Protein AF-A0A5B7C8X7-F1 (afdb_monomer_lite)

Organism: Davidia involucrata (NCBI:txid16924)

Radius of gyration: 29.31 Å; chains: 1; bounding box: 58×64×90 Å

Secondary structure (DSSP, 8-state):
-------------------PPPP---------------------------HHHHHHHHHHHHHHHHHHHTT-HHHHHHHHHH-GGGGG-B-STT--BHHHHHHHTT-HHHHHHHGGG--HHHHH---TTS--HHHHHHHHT-HHHHHHHHHH-GGGGG---TTS--HHHHHHHTT-HHHHHHHHT-

Foldseek 3Di:
DDDDDDDDDDDDDDDDDDDDDDDDDDDDDDDDDDDDDDDDDPCPPPPPPPPVVVVVVVVLLVVLLVCLVVVVLVVNLVSCVVPVVQQQDQNDPQRDGSVLSNLLSVVLVSCVSCLVSDDPVQQCDATNQRDGSLLSNLLVLPLSSNCSSCVVPVVQQCGAGPVRAHSLNSNVVNVSVNSNVSSVVD

Sequence (186 aa):
ILIHPTLNELPSKTMGEEKSPMEVEKEVSQTESITVHSALPSEAMNNEIPIDEEKSRTEIKKEVYKSITAGKSKTVVDTCREHKWVLGEMITASGDTVLHKIVSEGQEDIVEELRNFITLEQLEEANIRGNNLLHMAASVGSVKMCQSFTTIYPQLINSRNKDGETPLFLSVLYGRKNAFLFLHDL

pLDDT: mean 80.85, std 25.47, range [31.31, 98.75]

Structure (mmCIF, N/CA/C/O backbone):
data_AF-A0A5B7C8X7-F1
#
_entry.id   AF-A0A5B7C8X7-F1
#
loop_
_atom_site.group_PDB
_atom_site.id
_atom_site.type_symbol
_atom_site.label_atom_id
_atom_site.label_alt_id
_atom_site.label_comp_id
_atom_site.label_asym_id
_atom_site.label_entity_id
_atom_site.label_seq_id
_atom_site.pdbx_PDB_ins_code
_atom_site.Cartn_x
_atom_site.Cartn_y
_atom_site.Cartn_z
_atom_site.occupancy
_atom_site.B_iso_or_equiv
_atom_site.auth_seq_id
_atom_site.auth_comp_id
_atom_site.auth_asym_id
_atom_site.auth_atom_id
_atom_site.pdbx_PDB_model_num
ATOM 1 N N . ILE A 1 1 ? 34.084 0.725 -59.532 1.00 40.22 1 ILE A N 1
ATOM 2 C CA . ILE A 1 1 ? 34.342 1.609 -60.696 1.00 40.22 1 ILE A CA 1
ATOM 3 C C . ILE A 1 1 ? 33.151 2.566 -60.724 1.00 40.22 1 ILE A C 1
ATOM 5 O O . ILE A 1 1 ? 32.070 2.079 -60.998 1.00 40.22 1 ILE A O 1
ATOM 9 N N . LEU A 1 2 ? 33.166 3.820 -60.259 1.00 38.94 2 LEU A N 1
ATOM 10 C CA . LEU A 1 2 ? 34.153 4.914 -60.130 1.00 38.94 2 LEU A CA 1
ATOM 11 C C . LEU A 1 2 ? 33.882 5.606 -58.757 1.00 38.94 2 LEU A C 1
ATOM 13 O O . LEU A 1 2 ? 32.716 5.776 -58.429 1.00 38.94 2 LEU A O 1
ATOM 17 N N . ILE A 1 3 ? 34.795 5.776 -57.789 1.00 38.09 3 ILE A N 1
ATOM 18 C CA . ILE A 1 3 ? 35.999 6.636 -57.663 1.00 38.09 3 ILE A CA 1
ATOM 19 C C . ILE A 1 3 ? 35.696 8.160 -57.582 1.00 38.09 3 ILE A C 1
ATOM 21 O O . ILE A 1 3 ? 35.698 8.817 -58.612 1.00 38.09 3 ILE A O 1
ATOM 25 N N . HIS A 1 4 ? 35.528 8.657 -56.332 1.00 40.59 4 HIS A N 1
ATOM 26 C CA . HIS A 1 4 ? 36.208 9.810 -55.662 1.00 40.59 4 HIS A CA 1
ATOM 27 C C . HIS A 1 4 ? 36.087 11.266 -56.245 1.00 40.59 4 HIS A C 1
ATOM 29 O O . HIS A 1 4 ? 35.516 11.445 -57.310 1.00 40.59 4 HIS A O 1
ATOM 35 N N . PRO A 1 5 ? 36.624 12.335 -55.591 1.00 56.19 5 PRO A N 1
ATOM 36 C CA . PRO A 1 5 ? 36.138 13.015 -54.365 1.00 56.19 5 PRO A CA 1
ATOM 37 C C . PRO A 1 5 ? 36.328 14.570 -54.403 1.00 56.19 5 PRO A C 1
ATOM 39 O O . PRO A 1 5 ? 36.909 15.099 -55.336 1.00 56.19 5 PRO A O 1
ATOM 42 N N . THR A 1 6 ? 35.966 15.300 -53.341 1.00 39.94 6 THR A N 1
ATOM 43 C CA . THR A 1 6 ? 36.562 16.613 -52.939 1.00 39.94 6 THR A CA 1
ATOM 44 C C . THR A 1 6 ? 36.171 16.823 -51.464 1.00 39.94 6 THR A C 1
ATOM 46 O O . THR A 1 6 ? 34.975 16.830 -51.195 1.00 39.94 6 THR A O 1
ATOM 49 N N . LEU A 1 7 ? 37.006 16.794 -50.410 1.00 40.72 7 LEU A N 1
ATOM 50 C CA . LEU A 1 7 ? 38.291 17.444 -50.070 1.00 40.72 7 LEU A CA 1
ATOM 51 C C . LEU A 1 7 ? 38.249 18.984 -50.083 1.00 40.72 7 LEU A C 1
ATOM 53 O O . LEU A 1 7 ? 38.354 19.587 -51.144 1.00 40.72 7 LEU A O 1
ATOM 57 N N . ASN A 1 8 ? 38.089 19.576 -48.890 1.00 36.78 8 ASN A N 1
ATOM 58 C CA . ASN A 1 8 ? 38.866 20.713 -48.353 1.00 36.78 8 ASN A CA 1
ATOM 59 C C . ASN A 1 8 ? 38.417 20.968 -46.895 1.00 36.78 8 ASN A C 1
ATOM 61 O O . ASN A 1 8 ? 37.254 21.269 -46.653 1.00 36.78 8 ASN A O 1
ATOM 65 N N . GLU A 1 9 ? 39.179 20.525 -45.894 1.00 37.59 9 GLU A N 1
ATOM 66 C CA . GLU A 1 9 ? 40.276 21.238 -45.201 1.00 37.59 9 GLU A CA 1
ATOM 67 C C . GLU A 1 9 ? 39.808 22.212 -44.095 1.00 37.59 9 GLU A C 1
ATOM 69 O O . GLU A 1 9 ? 39.215 23.258 -44.341 1.00 37.59 9 GLU A O 1
ATOM 74 N N . LEU A 1 10 ? 40.121 21.823 -42.851 1.00 40.12 10 LEU A N 1
ATOM 75 C CA . LEU A 1 10 ? 40.187 22.657 -41.643 1.00 40.12 10 LEU A CA 1
ATOM 76 C C . LEU A 1 10 ? 41.426 23.568 -41.686 1.00 40.12 10 LEU A C 1
ATOM 78 O O . LEU A 1 10 ? 42.447 23.168 -42.247 1.00 40.12 10 LEU A O 1
ATOM 82 N N . PRO A 1 11 ? 41.416 24.682 -40.927 1.00 43.31 11 PRO A N 1
ATOM 83 C CA . PRO A 1 11 ? 42.496 24.847 -39.947 1.00 43.31 11 PRO A CA 1
ATOM 84 C C . PRO A 1 11 ? 42.070 25.425 -38.574 1.00 43.31 11 PRO A C 1
ATOM 86 O O . PRO A 1 11 ? 41.497 26.501 -38.468 1.00 43.31 11 PRO A O 1
ATOM 89 N N . SER A 1 12 ? 42.425 24.664 -37.530 1.00 33.28 12 SER A N 1
ATOM 90 C CA . SER A 1 12 ? 43.176 24.997 -36.293 1.00 33.28 12 SER A CA 1
ATOM 91 C C . SER A 1 12 ? 42.968 26.267 -35.428 1.00 33.28 12 SER A C 1
ATOM 93 O O . SER A 1 12 ? 43.182 27.380 -35.892 1.00 33.28 12 SER A O 1
ATOM 95 N N . LYS A 1 13 ? 42.922 25.978 -34.101 1.00 39.91 13 LYS A N 1
ATOM 96 C CA . LYS A 1 13 ? 43.376 26.725 -32.886 1.00 39.91 13 LYS A 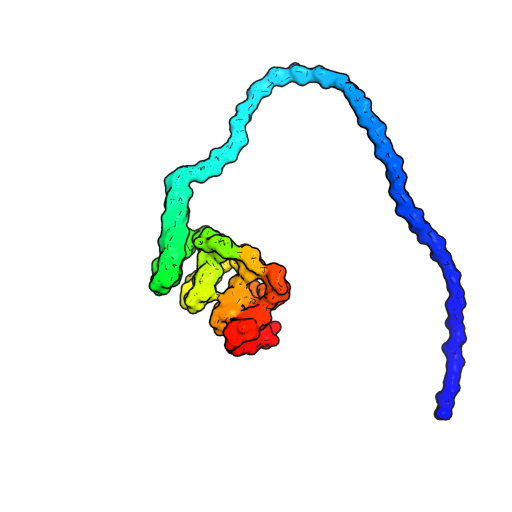CA 1
ATOM 97 C C . LYS A 1 13 ? 42.531 27.945 -32.466 1.00 39.91 13 LYS A C 1
ATOM 99 O O . LYS A 1 13 ? 42.135 28.731 -33.302 1.00 39.91 13 LYS A O 1
ATOM 104 N N . THR A 1 14 ? 42.206 28.141 -31.182 1.00 35.59 14 THR A N 1
ATOM 105 C CA . THR A 1 14 ? 43.146 28.390 -30.064 1.00 35.59 14 THR A CA 1
ATOM 106 C C . THR A 1 14 ? 42.629 27.991 -28.669 1.00 35.59 14 THR A C 1
ATOM 108 O O . THR A 1 14 ? 41.431 27.970 -28.412 1.00 35.59 14 THR A O 1
ATOM 111 N N . MET A 1 15 ? 43.592 27.719 -27.776 1.00 37.03 15 MET A N 1
ATOM 112 C CA . MET A 1 15 ? 43.478 27.543 -26.320 1.00 37.03 15 MET A CA 1
ATOM 113 C C . MET A 1 15 ? 43.147 28.856 -25.586 1.00 37.03 15 MET A C 1
ATOM 115 O O . MET A 1 15 ? 43.498 29.929 -26.072 1.00 37.03 15 MET A O 1
ATOM 119 N N . GLY A 1 16 ? 42.594 28.725 -24.378 1.00 33.91 16 GLY A N 1
ATOM 120 C CA . GLY A 1 16 ? 42.482 29.749 -23.329 1.00 33.91 16 GLY A CA 1
ATOM 121 C C . GLY A 1 16 ? 41.223 29.486 -22.488 1.00 33.91 16 GLY A C 1
ATOM 122 O O . GLY A 1 16 ? 40.174 29.232 -23.061 1.00 33.91 16 GLY A O 1
ATOM 123 N N . GLU A 1 17 ? 41.202 29.448 -21.159 1.00 35.50 17 GLU A N 1
ATOM 124 C CA . GLU A 1 17 ? 42.186 29.741 -20.119 1.00 35.50 17 GLU A CA 1
ATOM 125 C C . GLU A 1 17 ? 41.781 28.959 -18.854 1.00 35.50 17 GLU A C 1
ATOM 127 O O . GLU A 1 17 ? 40.595 28.767 -18.572 1.00 35.50 17 GLU A O 1
ATOM 132 N N . GLU A 1 18 ? 42.781 28.511 -18.099 1.00 35.22 18 GLU A N 1
ATOM 133 C CA . GLU A 1 18 ? 42.650 28.007 -16.733 1.00 35.22 18 GLU A CA 1
ATOM 134 C C . GLU A 1 18 ? 42.247 29.147 -15.782 1.00 35.22 18 GLU A C 1
ATOM 136 O O . GLU A 1 18 ? 42.752 30.264 -15.893 1.00 35.22 18 GLU A O 1
ATOM 141 N N . LYS A 1 19 ? 41.398 28.862 -14.787 1.00 40.84 19 LYS A N 1
ATOM 142 C CA . LYS A 1 19 ? 41.295 29.693 -13.580 1.00 40.84 19 LYS A CA 1
ATOM 143 C C . LYS A 1 19 ? 41.616 28.859 -12.348 1.00 40.84 19 LYS A C 1
ATOM 145 O O . LYS A 1 19 ? 40.861 27.966 -11.971 1.00 40.84 19 LYS A O 1
ATOM 150 N N . SER A 1 20 ? 42.745 29.188 -11.733 1.00 34.50 20 SER A N 1
ATOM 151 C CA . SER A 1 20 ? 43.115 28.848 -10.363 1.00 34.50 20 SER A CA 1
ATOM 152 C C . SER A 1 20 ? 42.271 29.651 -9.350 1.00 34.50 20 SER A C 1
ATOM 154 O O . SER A 1 20 ? 41.879 30.782 -9.650 1.00 34.50 20 SER A O 1
ATOM 156 N N . PRO A 1 21 ? 41.988 29.125 -8.141 1.00 39.69 21 PRO A N 1
ATOM 157 C CA . PRO A 1 21 ? 41.386 29.902 -7.058 1.00 39.69 21 PRO A CA 1
ATOM 158 C C . PRO A 1 21 ? 42.469 30.640 -6.255 1.00 39.69 21 PRO A C 1
ATOM 160 O O . PRO A 1 21 ? 43.387 30.013 -5.730 1.00 39.69 21 PRO A O 1
ATOM 163 N N . MET A 1 22 ? 42.340 31.966 -6.151 1.00 32.56 22 MET A N 1
ATOM 164 C CA . MET A 1 22 ? 43.087 32.801 -5.206 1.00 32.56 22 MET A CA 1
ATOM 165 C C . MET A 1 22 ? 42.520 32.663 -3.790 1.00 32.56 22 MET A C 1
ATOM 167 O O . MET A 1 22 ? 41.311 32.759 -3.574 1.00 32.56 22 MET A O 1
ATOM 171 N N . GLU A 1 23 ? 43.440 32.501 -2.847 1.00 36.94 23 GLU A N 1
ATOM 172 C CA . GLU A 1 23 ? 43.304 32.754 -1.416 1.00 36.94 23 GLU A CA 1
ATOM 173 C C . GLU A 1 23 ? 42.893 34.215 -1.161 1.00 36.94 23 GLU A C 1
ATOM 175 O O . GLU A 1 23 ? 43.446 35.125 -1.780 1.00 36.94 23 GLU A O 1
ATOM 180 N N . VAL A 1 24 ? 41.973 34.453 -0.219 1.00 36.88 24 VAL A N 1
ATOM 181 C CA . VAL A 1 24 ? 41.900 35.728 0.513 1.00 36.88 24 VAL A CA 1
ATOM 182 C C . VAL A 1 24 ? 41.667 35.434 1.991 1.00 36.88 24 VAL A C 1
ATOM 184 O O . VAL A 1 24 ? 40.847 34.599 2.376 1.00 36.88 24 VAL A O 1
ATOM 187 N N . GLU A 1 25 ? 42.490 36.107 2.780 1.00 32.94 25 GLU A N 1
ATOM 188 C CA . GLU A 1 25 ? 42.841 35.877 4.166 1.00 32.94 25 GLU A CA 1
ATOM 189 C C . GLU A 1 25 ? 41.786 36.319 5.192 1.00 32.94 25 GLU A C 1
ATOM 191 O O . GLU A 1 25 ? 40.906 37.143 4.952 1.00 32.94 25 GLU A O 1
ATOM 196 N N . LYS A 1 26 ? 41.973 35.749 6.387 1.00 35.59 26 LYS A N 1
ATOM 197 C CA . LYS A 1 26 ? 41.652 36.269 7.723 1.00 35.59 26 LYS A CA 1
ATOM 198 C C . LYS A 1 26 ? 41.689 37.800 7.839 1.00 35.59 26 LYS A C 1
ATOM 200 O O . LYS A 1 26 ? 42.716 38.398 7.552 1.00 35.59 26 LYS A O 1
ATOM 205 N N . GLU A 1 27 ? 40.718 38.353 8.565 1.00 31.47 27 GLU A N 1
ATOM 206 C CA . GLU A 1 27 ? 41.013 39.365 9.585 1.00 31.47 27 GLU A CA 1
ATOM 207 C C . GLU A 1 27 ? 39.997 39.322 10.735 1.00 31.47 27 GLU A C 1
ATOM 209 O O . GLU A 1 27 ? 38.839 38.936 10.579 1.00 31.47 27 GLU A O 1
ATOM 214 N N . VAL A 1 28 ? 40.497 39.621 11.930 1.00 33.75 28 VAL A N 1
ATOM 215 C CA . VAL A 1 28 ? 39.897 39.388 13.245 1.00 33.75 28 VAL A CA 1
ATOM 216 C C . VAL A 1 28 ? 39.823 40.724 13.991 1.00 33.75 28 VAL A C 1
ATOM 218 O O . VAL A 1 28 ? 40.784 41.483 13.974 1.00 33.75 28 VAL A O 1
ATOM 221 N N . SER A 1 29 ? 38.740 40.892 14.760 1.00 32.94 29 SER A N 1
ATOM 222 C CA . SER A 1 29 ? 38.609 41.600 16.053 1.00 32.94 29 SER A CA 1
ATOM 223 C C . SER A 1 29 ? 38.049 43.033 16.171 1.00 32.94 29 SER A C 1
ATOM 225 O O . SER A 1 29 ? 38.515 43.969 15.540 1.00 32.94 29 SER A O 1
ATOM 227 N N . GLN A 1 30 ? 37.154 43.119 17.180 1.00 32.97 30 GLN A N 1
ATOM 228 C CA . GLN A 1 30 ? 36.858 44.213 18.130 1.00 32.97 30 GLN A CA 1
ATOM 229 C C . GLN A 1 30 ? 36.021 45.405 17.647 1.00 32.97 30 GLN A C 1
ATOM 231 O O . GLN A 1 30 ? 36.213 45.890 16.547 1.00 32.97 30 GLN A O 1
ATOM 236 N N . THR A 1 31 ? 35.108 46.018 18.406 1.00 31.31 31 THR A N 1
ATOM 237 C CA . THR A 1 31 ? 34.336 45.797 19.656 1.00 31.31 31 THR A CA 1
ATOM 238 C C . THR A 1 31 ? 33.414 47.018 19.711 1.00 31.31 31 THR A C 1
ATOM 240 O O . THR A 1 31 ? 33.912 48.099 19.433 1.00 31.31 31 THR A O 1
ATOM 243 N N . GLU A 1 32 ? 32.153 46.902 20.135 1.00 33.97 32 GLU A N 1
ATOM 244 C CA . GLU A 1 32 ? 31.548 47.879 21.058 1.00 33.97 32 GLU A CA 1
ATOM 245 C C . GLU A 1 32 ? 30.173 47.425 21.560 1.00 33.97 32 GLU A C 1
ATOM 247 O O . GLU A 1 32 ? 29.434 46.686 20.916 1.00 33.97 32 GLU A O 1
ATOM 252 N N . SER A 1 33 ? 29.920 47.823 22.799 1.00 32.22 33 SER A N 1
ATOM 253 C CA . SER A 1 33 ? 28.883 47.378 23.716 1.00 32.22 33 SER A CA 1
ATOM 254 C C . SER A 1 33 ? 27.603 48.190 23.546 1.00 32.22 33 SER A C 1
ATOM 256 O O . SER A 1 33 ? 27.674 49.415 23.528 1.00 32.22 33 SER A O 1
ATOM 258 N N . ILE A 1 34 ? 26.433 47.542 23.531 1.00 35.38 34 ILE A N 1
ATOM 259 C CA . ILE A 1 34 ? 25.171 48.194 23.906 1.00 35.38 34 ILE A CA 1
ATOM 260 C C . ILE A 1 34 ? 24.359 47.226 24.768 1.00 35.38 34 ILE A C 1
ATOM 262 O O . ILE A 1 34 ? 23.719 46.295 24.281 1.00 35.38 34 ILE A O 1
ATOM 266 N N . THR A 1 35 ? 24.369 47.476 26.075 1.00 34.06 35 THR A N 1
ATOM 267 C CA . THR A 1 35 ? 23.381 46.938 27.008 1.00 34.06 35 THR A CA 1
ATOM 268 C C . THR A 1 35 ? 22.049 47.640 26.757 1.00 34.06 35 THR A C 1
ATOM 270 O O . THR A 1 35 ? 21.909 48.823 27.060 1.00 34.06 35 THR A O 1
ATOM 273 N N . VAL A 1 36 ? 21.048 46.911 26.264 1.00 39.47 36 VAL A N 1
ATOM 274 C CA . VAL A 1 36 ? 19.637 47.288 26.418 1.00 39.47 36 VAL A CA 1
ATOM 275 C C . VAL A 1 36 ? 18.920 46.195 27.197 1.00 39.47 36 VAL A C 1
ATOM 277 O O . VAL A 1 36 ? 18.715 45.078 26.730 1.00 39.47 36 VAL A O 1
ATOM 280 N N . HIS A 1 37 ? 18.561 46.532 28.433 1.00 42.25 37 HIS A N 1
ATOM 281 C CA . HIS A 1 37 ? 17.604 45.781 29.226 1.00 42.25 37 HIS A CA 1
ATOM 282 C C . HIS A 1 37 ? 16.262 45.726 28.490 1.00 42.25 37 HIS A C 1
ATOM 284 O O . HIS A 1 37 ? 15.580 46.740 28.385 1.00 42.25 37 HIS A O 1
ATOM 290 N N . SER A 1 38 ? 15.844 44.541 28.055 1.00 36.59 38 SER A N 1
ATOM 291 C CA . SER A 1 38 ? 14.428 44.166 28.062 1.00 36.59 38 SER A CA 1
ATOM 292 C C . SER A 1 38 ? 14.314 42.648 27.982 1.00 36.59 38 SER A C 1
ATOM 294 O O . SER A 1 38 ? 14.757 42.018 27.027 1.00 36.59 38 SER A O 1
ATOM 296 N N . ALA A 1 39 ? 13.781 42.059 29.047 1.00 44.28 39 ALA A N 1
ATOM 297 C CA . ALA A 1 39 ? 13.361 40.673 29.056 1.00 44.28 39 ALA A CA 1
ATOM 298 C C . ALA A 1 39 ? 12.143 40.527 28.135 1.00 44.28 39 ALA A C 1
ATOM 300 O O . ALA A 1 39 ? 11.153 41.239 28.308 1.00 44.28 39 ALA A O 1
ATOM 301 N N . LEU A 1 40 ? 12.215 39.584 27.199 1.00 33.19 40 LEU A N 1
ATOM 302 C CA . LEU A 1 40 ? 11.054 38.978 26.556 1.00 33.19 40 LEU A CA 1
ATOM 303 C C . LEU A 1 40 ? 11.136 37.456 26.758 1.00 33.19 40 LEU A C 1
ATOM 305 O O . LEU A 1 40 ? 12.245 36.916 26.805 1.00 33.19 40 LEU A O 1
ATOM 309 N N . PRO A 1 41 ? 9.996 36.773 26.957 1.00 39.72 41 PRO A N 1
ATOM 310 C CA . PRO A 1 41 ? 9.962 35.427 27.507 1.00 39.72 41 PRO A CA 1
ATOM 311 C C . PRO A 1 41 ? 10.432 34.386 26.495 1.00 39.72 41 PRO A C 1
ATOM 313 O O . PRO A 1 41 ? 10.106 34.442 25.310 1.00 39.72 41 PRO A O 1
ATOM 316 N N . SER A 1 42 ? 11.149 33.391 27.011 1.00 44.28 42 SER A N 1
ATOM 317 C CA . SER A 1 42 ? 11.393 32.110 26.358 1.00 44.28 42 SER A CA 1
ATOM 318 C C . SER A 1 42 ? 10.080 31.327 26.250 1.00 44.28 42 SER A C 1
ATOM 320 O O . SER A 1 42 ? 9.826 30.429 27.045 1.00 44.28 42 SER A O 1
ATOM 322 N N . GLU A 1 43 ? 9.257 31.652 25.261 1.00 46.59 43 GLU A N 1
ATOM 323 C CA . GLU A 1 43 ? 8.176 30.783 24.789 1.00 46.59 43 GLU A CA 1
ATOM 324 C C . GLU A 1 43 ? 8.498 30.350 23.359 1.00 46.59 43 GLU A C 1
ATOM 326 O O . GLU A 1 43 ? 7.847 30.714 22.382 1.00 46.59 43 GLU A O 1
ATOM 331 N N . ALA A 1 44 ? 9.560 29.548 23.236 1.00 44.41 44 ALA A N 1
ATOM 332 C CA . ALA A 1 44 ? 9.605 28.575 22.162 1.00 44.41 44 ALA A CA 1
ATOM 333 C C . ALA A 1 44 ? 8.438 27.615 22.415 1.00 44.41 44 ALA A C 1
ATOM 335 O O . ALA A 1 44 ? 8.377 26.930 23.432 1.00 44.41 44 ALA A O 1
ATOM 336 N N . MET A 1 45 ? 7.473 27.687 21.512 1.00 39.88 45 MET A N 1
ATOM 337 C CA . MET A 1 45 ? 6.222 26.952 21.453 1.00 39.88 45 MET A CA 1
ATOM 338 C C . MET A 1 45 ? 6.472 25.438 21.543 1.00 39.88 45 MET A C 1
ATOM 340 O O . MET A 1 45 ? 6.593 24.750 20.530 1.00 39.88 45 MET A O 1
ATOM 344 N N . ASN A 1 46 ? 6.556 24.917 22.767 1.00 47.50 46 ASN A N 1
ATOM 345 C CA . ASN A 1 46 ? 6.421 23.496 23.050 1.00 47.50 46 ASN A CA 1
ATOM 346 C C . ASN A 1 46 ? 4.953 23.127 22.808 1.00 47.50 46 ASN A C 1
ATOM 348 O O . ASN A 1 46 ? 4.152 23.058 23.737 1.00 47.50 46 ASN A O 1
ATOM 352 N N . ASN A 1 47 ? 4.592 22.901 21.543 1.00 52.69 47 ASN A N 1
ATOM 353 C CA . ASN A 1 47 ? 3.406 22.123 21.198 1.00 52.69 47 ASN A CA 1
ATOM 354 C C . ASN A 1 47 ? 3.692 20.655 21.538 1.00 52.69 47 ASN A C 1
ATOM 356 O O . ASN A 1 47 ? 3.865 19.811 20.660 1.00 52.69 47 ASN A O 1
ATOM 360 N N . GLU A 1 48 ? 3.797 20.360 22.831 1.00 58.72 48 GLU A N 1
ATOM 361 C CA . GLU A 1 48 ? 3.681 18.995 23.313 1.00 58.72 48 GLU A CA 1
ATOM 362 C C . GLU A 1 48 ? 2.240 18.567 23.036 1.00 58.72 48 GLU A C 1
ATOM 364 O O . GLU A 1 48 ? 1.292 19.134 23.582 1.00 58.72 48 GLU A O 1
ATOM 369 N N . ILE A 1 49 ? 2.076 17.615 22.114 1.00 60.31 49 ILE A N 1
ATOM 370 C CA . ILE A 1 49 ? 0.789 16.967 21.859 1.00 60.31 49 ILE A CA 1
ATOM 371 C C . ILE A 1 49 ? 0.250 16.499 23.220 1.00 60.31 49 ILE A C 1
ATOM 373 O O . ILE A 1 49 ? 1.001 15.854 23.962 1.00 60.31 49 ILE A O 1
ATOM 377 N N . PRO A 1 50 ? -1.006 16.820 23.584 1.00 77.19 50 PRO A N 1
ATOM 378 C CA . PRO A 1 50 ? -1.576 16.391 24.851 1.00 77.19 50 PRO A CA 1
ATOM 379 C C . PRO A 1 50 ? -1.356 14.888 25.064 1.00 77.19 50 PRO A C 1
ATOM 381 O O . PRO A 1 50 ? -1.659 14.079 24.191 1.00 77.19 50 PRO A O 1
ATOM 384 N N . ILE A 1 51 ? -0.845 14.503 26.238 1.00 69.81 51 ILE A N 1
ATOM 385 C CA . ILE A 1 51 ? -0.490 13.108 26.579 1.00 69.81 51 ILE A CA 1
ATOM 386 C C . ILE A 1 51 ? -1.654 12.130 26.310 1.00 69.81 51 ILE A C 1
ATOM 388 O O . ILE A 1 51 ? -1.431 10.969 25.967 1.00 69.81 51 ILE A O 1
ATOM 392 N N . ASP A 1 52 ? -2.897 12.599 26.438 1.00 76.56 52 ASP A N 1
ATOM 393 C CA . ASP A 1 52 ? -4.112 11.827 26.156 1.00 76.56 52 ASP A CA 1
ATOM 394 C C . ASP A 1 52 ? -4.316 11.547 24.653 1.00 76.56 52 ASP A C 1
ATOM 396 O O . ASP A 1 52 ? -4.666 10.433 24.260 1.00 76.56 52 ASP A O 1
ATOM 400 N N . GLU A 1 53 ? -3.997 12.515 23.790 1.00 75.69 53 GLU A N 1
ATOM 401 C CA . GLU A 1 53 ? -4.036 12.347 22.334 1.00 75.69 53 GLU A CA 1
ATOM 402 C C . GLU A 1 53 ? -2.933 11.399 21.850 1.00 75.69 53 GLU A C 1
ATOM 404 O O . GLU A 1 53 ? -3.189 10.535 21.010 1.00 75.69 53 GLU A O 1
ATOM 409 N N . GLU A 1 54 ? -1.730 11.488 22.424 1.00 78.06 54 GLU A N 1
ATOM 410 C CA . GLU A 1 54 ? -0.620 10.580 22.100 1.00 78.06 54 GLU A CA 1
ATOM 411 C C . GLU A 1 54 ? -0.929 9.135 22.522 1.00 78.06 54 GLU A C 1
ATOM 413 O O . GLU A 1 54 ? -0.681 8.171 21.783 1.00 78.06 54 GLU A O 1
ATOM 418 N N . LYS A 1 55 ? -1.542 8.968 23.699 1.00 79.62 55 LYS A N 1
ATOM 419 C CA . LYS A 1 55 ? -2.009 7.665 24.173 1.00 79.62 55 LYS A CA 1
ATOM 420 C C . LYS A 1 55 ? -3.078 7.091 23.241 1.00 79.62 55 LYS A C 1
ATOM 422 O O . LYS A 1 55 ? -2.958 5.935 22.832 1.00 79.62 55 LYS A O 1
ATOM 427 N N . SER A 1 56 ? -4.061 7.903 22.852 1.00 88.50 56 SER A N 1
ATOM 428 C CA . SER A 1 56 ? -5.107 7.522 21.897 1.00 88.50 56 SER A CA 1
ATOM 429 C C . SER A 1 56 ? -4.520 7.118 20.537 1.00 88.50 56 SER A C 1
ATOM 431 O O . SER A 1 56 ? -4.826 6.043 20.016 1.00 88.50 56 SER A O 1
ATOM 433 N N . ARG A 1 57 ? -3.571 7.898 19.998 1.00 93.06 57 ARG A N 1
ATOM 434 C CA . ARG A 1 57 ? -2.868 7.580 18.744 1.00 93.06 57 ARG A CA 1
ATOM 435 C C . ARG A 1 57 ? -2.150 6.235 18.833 1.00 93.06 57 ARG A C 1
ATOM 437 O O . ARG A 1 57 ? -2.276 5.398 17.937 1.00 93.06 57 ARG A O 1
ATOM 444 N N . THR A 1 58 ? -1.432 6.001 19.930 1.00 92.88 58 THR A N 1
ATOM 445 C CA . THR A 1 58 ? -0.723 4.741 20.185 1.00 92.88 58 THR A CA 1
ATOM 446 C C . THR A 1 58 ? -1.676 3.544 20.267 1.00 92.88 58 THR A C 1
ATOM 448 O O . THR A 1 58 ? -1.350 2.460 19.775 1.00 92.88 58 THR A O 1
ATOM 451 N N . GLU A 1 59 ? -2.851 3.709 20.874 1.00 94.56 59 GLU A N 1
ATOM 452 C CA . GLU A 1 59 ? -3.878 2.665 20.953 1.00 94.56 59 GL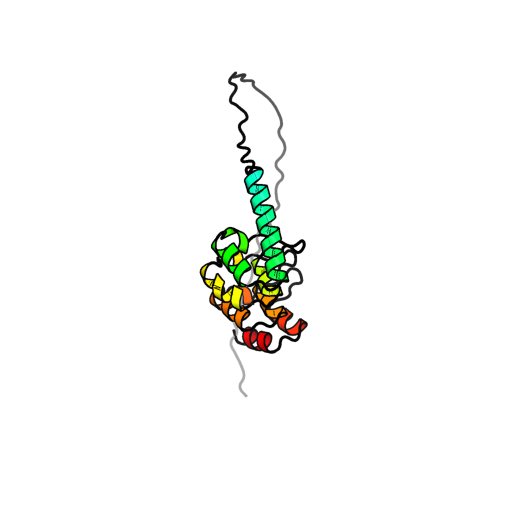U A CA 1
ATOM 453 C C . GLU A 1 59 ? -4.472 2.352 19.572 1.00 94.56 59 GLU A C 1
ATOM 455 O O . GLU A 1 59 ? -4.504 1.181 19.184 1.00 94.56 59 GLU A O 1
ATOM 460 N N . ILE A 1 60 ? -4.810 3.380 18.784 1.00 96.00 60 ILE A N 1
ATOM 461 C CA . ILE A 1 60 ? -5.308 3.232 17.406 1.00 96.00 60 ILE A CA 1
ATOM 462 C C . ILE A 1 60 ? -4.284 2.493 16.534 1.00 96.00 60 ILE A C 1
ATOM 464 O O . ILE A 1 60 ? -4.637 1.537 15.842 1.00 96.00 60 ILE A O 1
ATOM 468 N N . LYS A 1 61 ? -2.995 2.859 16.616 1.00 95.81 61 LYS A N 1
ATOM 469 C CA . LYS A 1 61 ? -1.905 2.178 15.889 1.00 95.81 61 LYS A CA 1
ATOM 470 C C . LYS A 1 61 ? -1.825 0.689 16.216 1.00 95.81 61 LYS A C 1
ATOM 472 O O . LYS A 1 61 ? -1.666 -0.146 15.325 1.00 95.81 61 LYS A O 1
ATOM 477 N N . LYS A 1 62 ? -1.920 0.342 17.501 1.00 95.56 62 LYS A N 1
ATOM 478 C CA . LYS A 1 62 ? -1.863 -1.055 17.951 1.00 95.56 62 LYS A CA 1
ATOM 479 C C . LYS A 1 62 ? -3.081 -1.843 17.482 1.00 95.56 62 LYS A C 1
ATOM 481 O O . LYS A 1 62 ? -2.925 -2.997 17.083 1.00 95.56 62 LYS A O 1
ATOM 486 N N . GLU A 1 63 ? -4.268 -1.249 17.540 1.00 96.62 63 GLU A N 1
ATOM 487 C CA . GLU A 1 63 ? -5.500 -1.925 17.138 1.00 96.62 63 GLU A CA 1
ATOM 488 C C . GLU A 1 63 ? -5.569 -2.136 15.625 1.00 96.62 63 GLU A C 1
ATOM 490 O O . GLU A 1 63 ? -5.850 -3.253 15.186 1.00 96.62 63 GLU A O 1
ATOM 495 N N . VAL A 1 64 ? -5.228 -1.121 14.821 1.00 97.69 64 VAL A N 1
ATOM 496 C CA . VAL A 1 64 ? -5.235 -1.261 13.358 1.00 97.69 64 VAL A CA 1
ATOM 497 C C . VAL A 1 64 ? -4.220 -2.310 12.903 1.00 97.69 64 VAL A C 1
ATOM 499 O O . VAL A 1 64 ? -4.562 -3.170 12.095 1.00 97.69 64 VAL A O 1
ATOM 502 N N . TYR A 1 65 ? -3.017 -2.338 13.496 1.00 97.69 65 TYR A N 1
ATOM 503 C CA . TYR A 1 65 ? -2.016 -3.374 13.219 1.00 97.69 65 TYR A CA 1
ATOM 504 C C . TYR A 1 65 ? -2.575 -4.778 13.488 1.00 97.69 65 TYR A C 1
ATOM 506 O O . TYR A 1 65 ? -2.519 -5.654 12.621 1.00 97.69 65 TYR A O 1
ATOM 514 N N . LYS A 1 66 ? -3.156 -4.994 14.677 1.00 98.00 66 LYS A N 1
ATOM 515 C CA . LYS A 1 66 ? -3.748 -6.287 15.047 1.00 98.00 66 LYS A CA 1
ATOM 516 C C . LYS A 1 66 ? -4.875 -6.672 14.098 1.00 98.00 66 LYS A C 1
ATOM 518 O O . LYS A 1 66 ? -4.917 -7.813 13.644 1.00 98.00 66 LYS A O 1
ATOM 523 N N . SER A 1 67 ? -5.759 -5.733 13.777 1.00 98.12 67 SER A N 1
ATOM 524 C CA . SER A 1 67 ? -6.897 -5.959 12.889 1.00 98.12 67 SER A CA 1
ATOM 525 C C . SER A 1 67 ? -6.468 -6.334 11.471 1.00 98.12 67 SER A C 1
ATOM 527 O O . SER A 1 67 ? -7.043 -7.268 10.912 1.00 98.12 67 SER A O 1
ATOM 529 N N . ILE A 1 68 ? -5.408 -5.716 10.935 1.00 98.06 68 ILE A N 1
ATOM 530 C CA . ILE A 1 68 ? -4.812 -6.109 9.650 1.00 98.06 68 ILE A CA 1
ATOM 531 C C . ILE A 1 68 ? -4.305 -7.551 9.719 1.00 98.06 68 ILE A C 1
ATOM 533 O O . ILE A 1 68 ? -4.732 -8.382 8.922 1.00 98.06 68 ILE A O 1
ATOM 537 N N . THR A 1 69 ? -3.471 -7.879 10.713 1.00 96.81 69 THR A N 1
ATOM 538 C CA . THR A 1 69 ? -2.895 -9.233 10.849 1.00 96.81 69 THR A CA 1
ATOM 539 C C . THR A 1 69 ? -3.933 -10.321 11.133 1.00 96.81 69 THR A C 1
ATOM 541 O O . THR A 1 69 ? -3.714 -11.485 10.820 1.00 96.81 69 THR A O 1
ATOM 544 N N . ALA A 1 70 ? -5.074 -9.951 11.717 1.00 96.50 70 ALA A N 1
ATOM 545 C CA . ALA A 1 70 ? -6.186 -10.854 11.988 1.00 96.50 70 ALA A CA 1
ATOM 546 C C . ALA A 1 70 ? -7.190 -10.951 10.822 1.00 96.50 70 ALA A C 1
ATOM 548 O O . ALA A 1 70 ? -8.182 -11.666 10.949 1.00 96.50 70 ALA A O 1
ATOM 549 N N . GLY A 1 71 ? -6.982 -10.218 9.719 1.00 94.69 71 GLY A N 1
ATOM 550 C CA . GLY A 1 71 ? -7.887 -10.214 8.564 1.00 94.69 71 GLY A CA 1
ATOM 551 C C . GLY A 1 71 ? -9.244 -9.551 8.827 1.00 94.69 71 GLY A C 1
ATOM 552 O O . GLY A 1 71 ? -10.232 -9.872 8.170 1.00 94.69 71 GLY A O 1
ATOM 553 N N . LYS A 1 72 ? -9.333 -8.639 9.802 1.00 97.25 72 LYS A N 1
ATOM 554 C CA . LYS A 1 72 ? -10.577 -7.938 10.161 1.00 97.25 72 LYS A CA 1
ATOM 555 C C . LYS A 1 72 ? -10.822 -6.735 9.243 1.00 97.25 72 LYS A C 1
ATOM 557 O O . LYS A 1 72 ? -10.793 -5.593 9.700 1.00 97.25 72 LYS A O 1
ATOM 562 N N . SER A 1 73 ? -11.085 -6.982 7.959 1.00 96.62 73 SER A N 1
ATOM 563 C CA . SER A 1 73 ? -11.163 -5.934 6.925 1.00 96.62 73 SER A CA 1
ATOM 564 C C . SER A 1 73 ? -12.088 -4.773 7.286 1.00 96.62 73 SER A C 1
ATOM 566 O O . SER A 1 73 ? -11.686 -3.619 7.183 1.00 96.62 73 SER A O 1
ATOM 568 N N . LYS A 1 74 ? -13.291 -5.067 7.798 1.00 96.81 74 LYS A N 1
ATOM 569 C CA . LYS A 1 74 ? -14.255 -4.034 8.200 1.00 96.81 74 LYS A CA 1
ATOM 570 C C . LYS A 1 74 ? -13.686 -3.090 9.262 1.00 96.81 74 LYS A C 1
ATOM 572 O O . LYS A 1 74 ? -13.753 -1.882 9.096 1.00 96.81 74 LYS A O 1
ATOM 577 N N . THR A 1 75 ? -13.082 -3.639 10.317 1.00 97.38 75 THR A N 1
ATOM 578 C CA . THR A 1 75 ? -12.480 -2.837 11.392 1.00 97.38 75 THR A CA 1
ATOM 579 C C . THR A 1 75 ? -11.363 -1.948 10.857 1.00 97.38 75 THR A C 1
ATOM 581 O O . THR A 1 75 ? -11.315 -0.772 11.191 1.00 97.38 75 THR A O 1
ATOM 584 N N . VAL A 1 76 ? -10.500 -2.481 9.986 1.00 97.94 76 VAL A N 1
ATOM 585 C CA . VAL A 1 76 ? -9.414 -1.702 9.367 1.00 97.94 76 VAL A CA 1
ATOM 586 C C . VAL A 1 76 ? -9.971 -0.533 8.556 1.00 97.94 76 VAL A C 1
ATOM 588 O O . VAL A 1 76 ? -9.514 0.599 8.713 1.00 97.94 76 VAL A O 1
ATOM 591 N N . VAL A 1 77 ? -10.967 -0.800 7.711 1.00 97.69 77 VAL A N 1
ATOM 592 C CA . VAL A 1 77 ? -11.606 0.213 6.866 1.00 97.69 77 VAL A CA 1
ATOM 593 C C . VAL A 1 77 ? -12.290 1.288 7.711 1.00 97.69 77 VAL A C 1
ATOM 595 O O . VAL A 1 77 ? -12.075 2.473 7.458 1.00 97.69 77 VAL A O 1
ATOM 598 N N . ASP A 1 78 ? -13.073 0.892 8.717 1.00 97.12 78 ASP A N 1
ATOM 599 C CA . ASP A 1 78 ? -13.783 1.817 9.605 1.00 97.12 78 ASP A CA 1
ATOM 600 C C . ASP A 1 78 ? -12.780 2.732 10.332 1.00 97.12 78 ASP A C 1
ATOM 602 O O . ASP A 1 78 ? -12.885 3.956 10.235 1.00 97.12 78 ASP A O 1
ATOM 606 N N . THR A 1 79 ? -11.715 2.169 10.920 1.00 96.94 79 THR A N 1
ATOM 607 C CA . THR A 1 79 ? -10.651 2.951 11.573 1.00 96.94 79 THR A CA 1
ATOM 608 C C . THR A 1 79 ? -9.960 3.925 10.613 1.00 96.94 79 THR A C 1
ATOM 610 O O . THR A 1 79 ? -9.719 5.077 10.974 1.00 96.94 79 THR A O 1
ATOM 613 N N . CYS A 1 80 ? -9.653 3.513 9.378 1.00 96.12 80 CYS A N 1
ATOM 614 C CA . CYS A 1 80 ? -9.004 4.396 8.400 1.00 96.12 80 CYS A CA 1
ATOM 615 C C . CYS A 1 80 ? -9.928 5.525 7.913 1.00 96.12 80 CYS A C 1
ATOM 617 O O . CYS A 1 80 ? -9.453 6.621 7.607 1.00 96.12 80 CYS A O 1
ATOM 619 N N . ARG A 1 81 ? -11.244 5.280 7.838 1.00 95.06 81 ARG A N 1
ATOM 620 C CA . ARG A 1 81 ? -12.245 6.295 7.466 1.00 95.06 81 ARG A CA 1
ATOM 621 C C . ARG A 1 81 ? -12.457 7.315 8.580 1.00 95.06 81 ARG A C 1
ATOM 623 O O . ARG A 1 81 ? -12.549 8.509 8.294 1.00 95.06 81 ARG A O 1
ATOM 630 N N . GLU A 1 82 ? -12.511 6.852 9.825 1.00 94.81 82 GLU A N 1
ATOM 631 C CA . G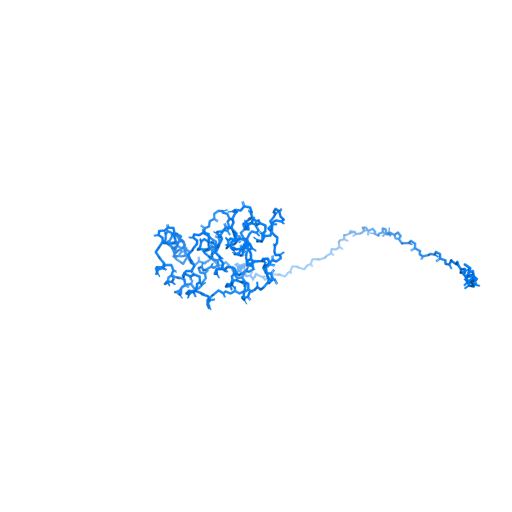LU A 1 82 ? -12.623 7.703 11.014 1.00 94.81 82 GLU A CA 1
ATOM 632 C C . GLU A 1 82 ? -11.363 8.554 11.215 1.00 94.81 82 GLU A C 1
ATOM 634 O O . GLU A 1 82 ? -11.441 9.740 11.542 1.00 94.81 82 GLU A O 1
ATOM 639 N N . HIS A 1 83 ? -10.191 7.975 10.951 1.00 93.94 83 HIS A N 1
ATOM 640 C CA . HIS A 1 83 ? -8.900 8.595 11.210 1.00 93.94 83 HIS A CA 1
ATOM 641 C C . HIS A 1 83 ? -8.009 8.579 9.961 1.00 93.94 83 HIS A C 1
ATOM 643 O O . HIS A 1 83 ? -7.120 7.744 9.818 1.00 93.94 83 HIS A O 1
ATOM 649 N N . LYS A 1 84 ? -8.189 9.560 9.065 1.00 90.62 84 LYS A N 1
ATOM 650 C CA . LYS A 1 84 ? -7.461 9.635 7.777 1.00 90.62 84 LYS A CA 1
ATOM 651 C C . LYS A 1 84 ? -5.931 9.592 7.894 1.00 90.62 84 LYS A C 1
ATOM 653 O O . LYS A 1 84 ? -5.265 9.107 6.984 1.00 90.62 84 LYS A O 1
ATOM 658 N N . TRP A 1 85 ? -5.372 10.085 9.003 1.00 92.81 85 TRP A N 1
ATOM 659 C CA . TRP A 1 85 ? -3.926 10.060 9.258 1.00 92.81 85 TRP A CA 1
ATOM 660 C C . TRP A 1 85 ? -3.368 8.634 9.373 1.00 92.81 85 TRP A C 1
ATOM 662 O O . TRP A 1 85 ? -2.184 8.427 9.127 1.00 92.81 85 TRP A O 1
ATOM 672 N N . VAL A 1 86 ? -4.208 7.651 9.717 1.00 95.94 86 VAL A N 1
ATOM 673 C CA . VAL A 1 86 ? -3.795 6.271 9.998 1.00 95.94 86 VAL A CA 1
ATOM 674 C C . VAL A 1 86 ? -3.140 5.621 8.786 1.00 95.94 86 VAL A C 1
ATOM 676 O O . VAL A 1 86 ? -2.142 4.934 8.950 1.00 95.94 86 VAL A O 1
ATOM 679 N N . LEU A 1 87 ? -3.631 5.871 7.568 1.00 95.81 87 LEU A N 1
ATOM 680 C CA . LEU A 1 87 ? -3.108 5.243 6.345 1.00 95.81 87 LEU A CA 1
ATOM 681 C C . LEU A 1 87 ? -1.608 5.500 6.112 1.00 95.81 87 LEU A C 1
ATOM 683 O O . LEU A 1 87 ? -0.891 4.598 5.671 1.00 95.81 87 LEU A O 1
ATOM 687 N N . GLY A 1 88 ? -1.143 6.711 6.429 1.00 95.00 88 GLY A N 1
ATOM 688 C CA . GLY A 1 88 ? 0.263 7.110 6.312 1.00 95.00 88 GLY A CA 1
ATOM 689 C C . GLY A 1 88 ? 1.100 6.789 7.551 1.00 95.00 88 GLY A C 1
ATOM 690 O O . GLY A 1 88 ? 2.305 7.002 7.548 1.00 95.00 88 GLY A O 1
ATOM 691 N N . GLU A 1 89 ? 0.492 6.273 8.618 1.00 96.00 89 GLU A N 1
ATOM 692 C CA . GLU A 1 89 ? 1.192 6.074 9.879 1.00 96.00 89 GLU A CA 1
ATOM 693 C C . GLU A 1 89 ? 2.124 4.864 9.821 1.00 96.00 89 GLU A C 1
ATOM 695 O O . GLU A 1 89 ? 1.698 3.752 9.508 1.00 96.00 89 GLU A O 1
ATOM 700 N N . MET A 1 90 ? 3.381 5.063 10.216 1.00 96.06 90 MET A N 1
ATOM 701 C CA . MET A 1 90 ? 4.364 3.994 10.379 1.00 96.06 90 MET A CA 1
ATOM 702 C C . MET A 1 90 ? 4.016 3.090 11.570 1.00 96.06 90 MET A C 1
ATOM 704 O O . MET A 1 90 ? 3.929 3.543 12.717 1.00 96.06 90 MET A O 1
ATOM 708 N N . ILE A 1 91 ? 3.848 1.794 11.307 1.00 96.44 91 ILE A N 1
ATOM 709 C CA . ILE A 1 91 ? 3.395 0.798 12.294 1.00 96.44 91 ILE A CA 1
ATOM 710 C C . ILE A 1 91 ? 4.362 -0.374 12.484 1.00 96.44 91 ILE A C 1
ATOM 712 O O . ILE A 1 91 ? 4.153 -1.183 13.388 1.00 96.44 91 ILE A O 1
ATOM 716 N N . THR A 1 92 ? 5.426 -0.474 11.681 1.00 96.12 92 THR A N 1
ATOM 717 C CA . THR A 1 92 ? 6.446 -1.526 11.823 1.00 96.12 92 THR A CA 1
ATOM 718 C C . THR A 1 92 ? 7.856 -0.956 11.963 1.00 96.12 92 THR A C 1
ATOM 720 O O . THR A 1 92 ? 8.152 0.159 11.536 1.00 96.12 92 THR A O 1
ATOM 723 N N . ALA A 1 93 ? 8.763 -1.764 12.520 1.00 95.69 93 ALA A N 1
ATOM 724 C CA . ALA A 1 93 ? 10.183 -1.427 12.618 1.00 95.69 93 ALA A CA 1
ATOM 725 C C . ALA A 1 93 ? 10.900 -1.379 11.254 1.00 95.69 93 ALA A C 1
ATOM 727 O O . ALA A 1 93 ? 11.977 -0.802 11.164 1.00 95.69 93 ALA A O 1
ATOM 728 N N . SER A 1 94 ? 10.321 -1.967 10.198 1.00 95.00 94 SER A N 1
ATOM 729 C CA . SER A 1 94 ? 10.790 -1.846 8.808 1.00 95.00 94 SER A CA 1
ATOM 730 C C . SER A 1 94 ? 10.367 -0.534 8.145 1.00 95.00 94 SER A C 1
ATOM 732 O O . SER A 1 94 ? 10.713 -0.298 6.989 1.00 95.00 94 SER A O 1
ATOM 734 N N . GLY A 1 95 ? 9.651 0.332 8.863 1.00 96.62 95 GLY A N 1
ATOM 735 C CA . GLY A 1 95 ? 9.133 1.586 8.337 1.00 96.62 95 GLY A CA 1
ATOM 736 C C . GLY A 1 95 ? 7.900 1.421 7.461 1.00 96.62 95 GLY A C 1
ATOM 737 O O . GLY A 1 95 ? 7.613 2.307 6.665 1.00 96.62 95 GLY A O 1
ATOM 738 N N . ASP A 1 96 ? 7.185 0.301 7.570 1.00 97.62 96 ASP A N 1
ATOM 739 C CA . ASP A 1 96 ? 5.945 0.124 6.825 1.00 97.62 96 ASP A CA 1
ATOM 740 C C . ASP A 1 96 ? 4.855 0.993 7.448 1.00 97.62 96 ASP A C 1
ATOM 742 O O . ASP A 1 96 ? 4.620 0.966 8.665 1.00 97.62 96 ASP A O 1
ATOM 746 N N . THR A 1 97 ? 4.172 1.745 6.590 1.00 97.94 97 THR A N 1
ATOM 747 C CA . THR A 1 97 ? 2.924 2.408 6.959 1.00 97.94 97 THR A CA 1
ATOM 748 C C . THR A 1 97 ? 1.781 1.398 7.073 1.00 97.94 97 THR A C 1
ATOM 750 O O . THR A 1 97 ? 1.906 0.235 6.670 1.00 97.94 97 THR A O 1
ATOM 753 N N . VAL A 1 98 ? 0.629 1.834 7.581 1.00 97.94 98 VAL A N 1
ATOM 754 C CA . VAL A 1 98 ? -0.609 1.040 7.549 1.00 97.94 98 VAL A CA 1
ATOM 755 C C . VAL A 1 98 ? -0.912 0.538 6.140 1.00 97.94 98 VAL A C 1
ATOM 757 O O . VAL A 1 98 ? -1.200 -0.647 5.963 1.00 97.94 98 VAL A O 1
ATOM 760 N N . LEU A 1 99 ? -0.773 1.400 5.131 1.00 97.69 99 LEU A N 1
ATOM 761 C CA . LEU A 1 99 ? -1.033 1.028 3.745 1.00 97.69 99 LEU A CA 1
ATOM 762 C C . LEU A 1 99 ? -0.039 -0.026 3.226 1.00 97.69 99 LEU A C 1
ATOM 764 O O . LEU A 1 99 ? -0.461 -0.999 2.602 1.00 97.69 99 LEU A O 1
ATOM 768 N N . HIS A 1 100 ? 1.251 0.087 3.561 1.00 98.38 100 HIS A N 1
ATOM 769 C CA . HIS A 1 100 ? 2.242 -0.951 3.241 1.00 98.38 100 HIS A CA 1
ATOM 770 C C . HIS A 1 100 ? 1.860 -2.300 3.854 1.00 98.38 100 HIS A C 1
ATOM 772 O O . HIS A 1 100 ? 1.926 -3.330 3.180 1.00 98.38 100 HIS A O 1
ATOM 778 N N . LYS A 1 101 ? 1.416 -2.302 5.117 1.00 98.25 101 LYS A N 1
ATOM 779 C CA . LYS A 1 101 ? 1.032 -3.534 5.807 1.00 98.25 101 LYS A CA 1
ATOM 780 C C . LYS A 1 101 ? -0.190 -4.188 5.157 1.00 98.25 101 LYS A C 1
ATOM 782 O O . LYS A 1 101 ? -0.127 -5.382 4.878 1.00 98.25 101 LYS A O 1
ATOM 787 N N . ILE A 1 102 ? -1.236 -3.422 4.836 1.00 98.31 102 ILE A N 1
ATOM 788 C CA . ILE A 1 102 ? -2.426 -3.902 4.100 1.00 98.31 102 ILE A CA 1
ATOM 789 C C . ILE A 1 102 ? -2.017 -4.565 2.773 1.00 98.31 102 ILE A C 1
ATOM 791 O O . ILE A 1 102 ? -2.450 -5.679 2.475 1.00 98.31 102 ILE A O 1
ATOM 795 N N . VAL A 1 103 ? -1.135 -3.916 2.002 1.00 98.38 103 VAL A N 1
ATOM 796 C CA . VAL A 1 103 ? -0.645 -4.454 0.722 1.00 98.38 103 VAL A CA 1
ATOM 797 C C . VAL A 1 103 ? 0.168 -5.730 0.928 1.00 98.38 103 VAL A C 1
ATOM 799 O O . VAL A 1 103 ? -0.040 -6.699 0.204 1.00 98.38 103 VAL A O 1
ATOM 802 N N . SER A 1 104 ? 1.054 -5.767 1.929 1.00 97.50 104 SER A N 1
ATOM 803 C CA . SER A 1 104 ? 1.888 -6.943 2.219 1.00 97.50 104 SER A CA 1
ATOM 804 C C . SER A 1 104 ? 1.078 -8.182 2.624 1.00 97.50 104 SER A C 1
ATOM 806 O O . SER A 1 104 ? 1.495 -9.300 2.334 1.00 97.50 104 SER A O 1
ATOM 808 N N . GLU A 1 105 ? -0.093 -7.987 3.241 1.00 97.75 105 GLU A N 1
ATOM 809 C CA . GLU A 1 105 ? -1.036 -9.059 3.587 1.00 97.75 105 GLU A CA 1
ATOM 810 C C . GLU A 1 105 ? -1.944 -9.461 2.408 1.00 97.75 105 GLU A C 1
ATOM 812 O O . GLU A 1 105 ? -2.780 -10.351 2.545 1.00 97.75 105 GLU A O 1
ATOM 817 N N . GLY A 1 106 ? -1.815 -8.813 1.244 1.00 97.25 106 GLY A N 1
ATOM 818 C CA . GLY A 1 106 ? -2.629 -9.110 0.062 1.00 97.25 106 GLY A CA 1
ATOM 819 C C . GLY A 1 106 ? -4.100 -8.713 0.202 1.00 97.25 106 GLY A C 1
ATOM 820 O O . GLY A 1 106 ? -4.958 -9.303 -0.450 1.00 97.25 106 GLY A O 1
ATOM 821 N N . GLN A 1 107 ? -4.418 -7.736 1.054 1.00 97.31 107 GLN A N 1
ATOM 822 C CA . GLN A 1 107 ? -5.795 -7.337 1.366 1.00 97.31 107 GLN A CA 1
ATOM 823 C C . GLN A 1 107 ? -6.371 -6.386 0.304 1.00 97.31 107 GLN A C 1
ATOM 825 O O . GLN A 1 107 ? -6.656 -5.218 0.571 1.00 97.31 107 GLN A O 1
ATOM 830 N N . GLU A 1 108 ? -6.549 -6.901 -0.914 1.00 97.56 108 GLU A N 1
ATOM 831 C CA . GLU A 1 108 ? -6.974 -6.123 -2.087 1.00 97.56 108 GLU A CA 1
ATOM 832 C C . GLU A 1 108 ? -8.304 -5.386 -1.874 1.00 97.56 108 GLU A C 1
ATOM 834 O O . GLU A 1 108 ? -8.459 -4.249 -2.315 1.00 97.56 108 GLU A O 1
ATOM 839 N N . ASP A 1 109 ? -9.259 -6.010 -1.181 1.00 97.19 109 ASP A N 1
ATOM 840 C CA . ASP A 1 109 ? -10.583 -5.425 -0.942 1.00 97.19 109 ASP A CA 1
ATOM 841 C C . ASP A 1 109 ? -10.502 -4.148 -0.098 1.00 97.19 109 ASP A C 1
ATOM 843 O O . ASP A 1 109 ? 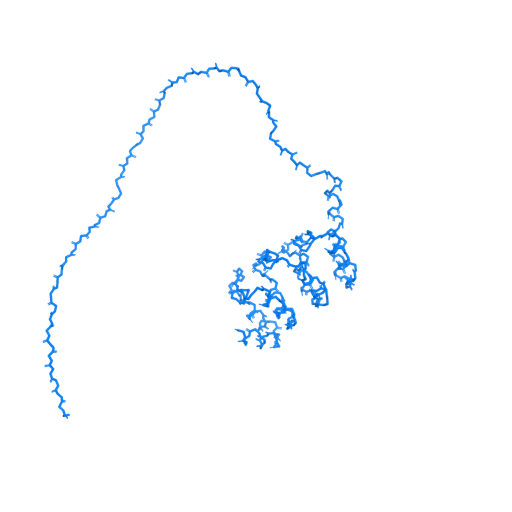-11.185 -3.168 -0.389 1.00 97.19 109 ASP A O 1
ATOM 847 N N . ILE A 1 110 ? -9.603 -4.115 0.892 1.00 97.81 110 ILE A N 1
ATOM 848 C CA . ILE A 1 110 ? -9.376 -2.926 1.722 1.00 97.81 110 ILE A CA 1
ATOM 849 C C . ILE A 1 110 ? -8.771 -1.800 0.878 1.00 97.81 110 ILE A C 1
ATOM 851 O O . ILE A 1 110 ? -9.182 -0.647 1.012 1.00 97.81 110 ILE A O 1
ATOM 855 N N . VAL A 1 111 ? -7.819 -2.119 -0.008 1.00 97.38 111 VAL A N 1
ATOM 856 C CA . VAL A 1 111 ? -7.200 -1.128 -0.903 1.00 97.38 111 VAL A CA 1
ATOM 857 C C . VAL A 1 111 ? -8.242 -0.508 -1.832 1.00 97.38 111 VAL A C 1
ATOM 859 O O . VAL A 1 111 ? -8.263 0.711 -1.990 1.00 97.38 111 VAL A O 1
ATOM 862 N N . GLU A 1 112 ? -9.145 -1.312 -2.395 1.00 95.88 112 GLU A N 1
ATOM 863 C CA . GLU A 1 112 ? -10.236 -0.794 -3.225 1.00 95.88 112 GLU A CA 1
ATOM 864 C C . GLU A 1 112 ? -11.215 0.075 -2.429 1.00 95.88 112 GLU A C 1
ATOM 866 O O . GLU A 1 112 ? -11.568 1.171 -2.866 1.00 95.88 112 GLU A O 1
ATOM 871 N N . GLU A 1 113 ? -11.626 -0.370 -1.239 1.00 96.62 113 GLU A N 1
ATOM 872 C CA . GLU A 1 113 ? -12.550 0.380 -0.382 1.00 96.62 113 GLU A CA 1
ATOM 873 C C . GLU A 1 113 ? -11.989 1.723 0.101 1.00 96.62 113 GLU A C 1
ATOM 875 O O . GLU A 1 113 ? -12.754 2.660 0.365 1.00 96.62 113 GLU A O 1
ATOM 880 N N . LEU A 1 114 ? -10.666 1.815 0.240 1.00 95.38 114 LEU A N 1
ATOM 881 C CA . LEU A 1 114 ? -9.964 3.008 0.703 1.00 95.38 114 LEU A CA 1
ATOM 882 C C . LEU A 1 114 ? -9.334 3.816 -0.435 1.00 95.38 114 LEU A C 1
ATOM 884 O O . LEU A 1 114 ? -8.748 4.861 -0.169 1.00 95.38 114 LEU A O 1
ATOM 888 N N . ARG A 1 115 ? -9.501 3.408 -1.698 1.00 93.06 115 ARG A N 1
ATOM 889 C CA . ARG A 1 115 ? -8.835 4.012 -2.863 1.00 93.06 115 ARG A CA 1
ATOM 890 C C . ARG A 1 115 ? -8.961 5.535 -2.931 1.00 93.06 115 ARG A C 1
ATOM 892 O O . ARG A 1 115 ? -7.983 6.219 -3.200 1.00 93.06 115 ARG A O 1
ATOM 899 N N . ASN A 1 116 ? -10.151 6.069 -2.656 1.00 90.50 116 ASN A N 1
ATOM 900 C CA . ASN A 1 116 ? -10.422 7.514 -2.712 1.00 90.50 116 ASN A CA 1
ATOM 901 C C . ASN A 1 116 ? -9.872 8.300 -1.507 1.00 90.50 116 ASN A C 1
ATOM 903 O O . ASN A 1 116 ? -9.970 9.524 -1.478 1.00 90.50 116 ASN A O 1
ATOM 907 N N . PHE A 1 117 ? -9.339 7.607 -0.499 1.00 91.31 117 PHE A N 1
ATOM 908 C CA . PHE A 1 117 ? -8.701 8.198 0.677 1.00 91.31 117 PHE A CA 1
ATOM 909 C C . PHE A 1 117 ? -7.173 8.177 0.587 1.00 91.31 117 PHE A C 1
ATOM 911 O O . PHE A 1 117 ? -6.528 8.877 1.364 1.00 91.31 117 PHE A O 1
ATOM 918 N N . ILE A 1 118 ? -6.607 7.399 -0.343 1.00 93.06 118 ILE A N 1
ATOM 919 C CA . ILE A 1 118 ? -5.163 7.322 -0.564 1.00 93.06 118 ILE A CA 1
ATOM 920 C C . ILE A 1 118 ? -4.698 8.607 -1.254 1.00 93.06 118 ILE A C 1
ATOM 922 O O . ILE A 1 118 ? -5.192 8.964 -2.325 1.00 93.06 118 ILE A O 1
ATOM 926 N N . THR A 1 119 ? -3.748 9.306 -0.638 1.00 92.88 119 THR A N 1
ATOM 927 C CA . THR A 1 119 ? -3.153 10.529 -1.192 1.00 92.88 119 THR A CA 1
ATOM 928 C C . THR A 1 119 ? -1.920 10.212 -2.039 1.00 92.88 119 THR A C 1
ATOM 930 O O . THR A 1 119 ? -1.302 9.161 -1.885 1.00 92.88 119 THR A O 1
ATOM 933 N N . LEU A 1 120 ? -1.528 11.135 -2.927 1.00 91.88 120 LEU A N 1
ATOM 934 C CA . LEU A 1 120 ? -0.281 10.998 -3.694 1.00 91.88 120 LEU A CA 1
ATOM 935 C C . LEU A 1 120 ? 0.947 10.915 -2.778 1.00 91.88 120 LEU A C 1
ATOM 937 O O . LEU A 1 120 ? 1.810 10.080 -3.015 1.00 91.88 120 LEU A O 1
ATOM 941 N N . GLU A 1 121 ? 0.972 11.700 -1.699 1.00 92.38 121 GLU A N 1
ATOM 942 C CA . GLU A 1 121 ? 2.022 11.652 -0.672 1.00 92.38 121 GLU A CA 1
ATOM 943 C C . GLU A 1 121 ? 2.183 10.231 -0.110 1.00 92.38 121 GLU A C 1
ATOM 945 O O . GLU A 1 121 ? 3.274 9.678 -0.112 1.00 92.38 121 GLU A O 1
ATOM 950 N N . GLN A 1 122 ? 1.080 9.562 0.244 1.00 93.56 122 GLN A N 1
ATOM 951 C CA . GLN A 1 122 ? 1.117 8.179 0.736 1.00 93.56 122 GLN A CA 1
ATOM 952 C C . GLN A 1 122 ? 1.591 7.161 -0.313 1.00 93.56 122 GLN A C 1
ATOM 954 O O . GLN A 1 122 ? 2.074 6.092 0.062 1.00 93.56 122 GLN A O 1
ATOM 959 N N . LEU A 1 123 ? 1.426 7.453 -1.608 1.00 93.50 123 LEU A N 1
ATOM 960 C CA . LEU A 1 123 ? 1.953 6.620 -2.693 1.00 93.50 123 LEU A CA 1
ATOM 961 C C . LEU A 1 123 ? 3.452 6.854 -2.933 1.00 93.50 123 LEU A C 1
ATOM 963 O O . LEU A 1 123 ? 4.130 5.942 -3.406 1.00 93.50 123 LEU A O 1
ATOM 967 N N . GLU A 1 124 ? 3.949 8.057 -2.639 1.00 92.50 124 GLU A N 1
ATOM 968 C CA . GLU A 1 124 ? 5.365 8.434 -2.726 1.00 92.50 124 GLU A CA 1
ATOM 969 C C . GLU A 1 124 ? 6.199 7.867 -1.576 1.00 92.50 124 GLU A C 1
ATOM 971 O O . GLU A 1 124 ? 7.392 7.611 -1.754 1.00 92.50 124 GLU A O 1
ATOM 976 N N . GLU A 1 125 ? 5.567 7.623 -0.428 1.00 94.88 125 GLU A N 1
ATOM 977 C CA . GLU A 1 125 ? 6.214 7.014 0.726 1.00 94.88 125 GLU A CA 1
ATOM 978 C C . GLU A 1 125 ? 6.835 5.649 0.402 1.00 94.88 125 GLU A C 1
ATOM 980 O O . GLU A 1 125 ? 6.269 4.792 -0.288 1.00 94.88 125 GLU A O 1
ATOM 985 N N . ALA A 1 126 ? 8.009 5.425 0.983 1.00 96.81 126 ALA A N 1
ATOM 986 C CA . ALA A 1 126 ? 8.731 4.171 0.894 1.00 96.81 126 ALA A CA 1
ATOM 987 C C . ALA A 1 126 ? 9.206 3.744 2.281 1.00 96.81 126 ALA A C 1
ATOM 989 O O . ALA A 1 126 ? 9.634 4.563 3.095 1.00 96.81 126 ALA A O 1
ATOM 990 N N . ASN A 1 127 ? 9.176 2.441 2.546 1.00 97.88 127 ASN A N 1
ATOM 991 C CA . ASN A 1 127 ? 9.662 1.911 3.816 1.00 97.88 127 ASN A CA 1
ATOM 992 C C . ASN A 1 127 ? 11.195 2.030 3.950 1.00 97.88 127 ASN A C 1
ATOM 994 O O . ASN A 1 127 ? 11.894 2.514 3.056 1.00 97.88 127 ASN A O 1
ATOM 998 N N . ILE A 1 128 ? 11.778 1.539 5.050 1.00 98.25 128 ILE A N 1
ATOM 999 C CA . ILE A 1 128 ? 13.226 1.665 5.304 1.00 98.25 128 ILE A CA 1
ATOM 1000 C C . ILE A 1 128 ? 14.070 0.988 4.217 1.00 98.25 128 ILE A C 1
ATOM 1002 O O . ILE A 1 128 ? 15.200 1.418 3.992 1.00 98.25 128 ILE A O 1
ATOM 1006 N N . ARG A 1 129 ? 13.558 -0.023 3.505 1.00 97.56 129 ARG A N 1
ATOM 1007 C CA . ARG A 1 129 ? 14.262 -0.637 2.362 1.00 97.56 129 ARG A CA 1
ATOM 1008 C C . ARG A 1 129 ? 14.127 0.167 1.065 1.00 97.56 129 ARG A C 1
ATOM 1010 O O . ARG A 1 129 ? 14.733 -0.200 0.066 1.00 97.56 129 ARG A O 1
ATOM 1017 N N . GLY A 1 130 ? 13.369 1.258 1.064 1.00 98.00 130 GLY A N 1
ATOM 1018 C CA . GLY A 1 130 ? 13.023 2.021 -0.133 1.00 98.00 130 GLY A CA 1
ATOM 1019 C C . GLY A 1 130 ? 11.945 1.345 -0.982 1.00 98.00 130 GLY A C 1
ATOM 1020 O O . GLY A 1 130 ? 11.775 1.709 -2.141 1.00 98.00 130 GLY A O 1
ATOM 1021 N N . ASN A 1 131 ? 11.231 0.352 -0.445 1.00 98.50 131 ASN A N 1
ATOM 1022 C CA . ASN A 1 131 ? 10.111 -0.243 -1.162 1.00 98.50 131 ASN A CA 1
ATOM 1023 C C . ASN A 1 131 ? 8.873 0.630 -0.969 1.00 98.50 131 ASN A C 1
ATOM 1025 O O . ASN A 1 131 ? 8.439 0.825 0.163 1.00 98.50 131 ASN A O 1
ATOM 1029 N N . ASN A 1 132 ? 8.309 1.105 -2.075 1.00 97.69 132 ASN A N 1
ATOM 1030 C CA . ASN A 1 132 ? 6.984 1.723 -2.108 1.00 97.69 132 ASN A CA 1
ATOM 1031 C C . ASN A 1 132 ? 5.874 0.659 -2.241 1.00 97.69 132 ASN A C 1
ATOM 1033 O O . ASN A 1 132 ? 6.130 -0.548 -2.334 1.00 97.69 132 ASN A O 1
ATOM 1037 N N . LEU A 1 133 ? 4.622 1.104 -2.327 1.00 98.06 133 LEU A N 1
ATOM 1038 C CA . LEU A 1 133 ? 3.463 0.215 -2.448 1.00 98.06 133 LEU A CA 1
ATOM 1039 C C . LEU A 1 133 ? 3.477 -0.652 -3.712 1.00 98.06 133 LEU A C 1
ATOM 1041 O O . LEU A 1 133 ? 3.009 -1.789 -3.663 1.00 98.06 133 LEU A O 1
ATOM 1045 N N . LEU A 1 134 ? 4.042 -0.172 -4.826 1.00 98.44 134 LEU A N 1
ATOM 1046 C CA . LEU A 1 134 ? 4.120 -0.965 -6.054 1.00 98.44 134 LEU A CA 1
ATOM 1047 C C . LEU A 1 134 ? 5.151 -2.096 -5.935 1.00 98.44 134 LEU A C 1
ATOM 1049 O O . LEU A 1 134 ? 4.879 -3.206 -6.386 1.00 98.44 134 LEU A O 1
ATOM 1053 N N . HIS A 1 135 ? 6.281 -1.865 -5.255 1.00 98.75 135 HIS A N 1
ATOM 1054 C CA . HIS A 1 135 ? 7.226 -2.933 -4.897 1.00 98.75 135 HIS A CA 1
ATOM 1055 C C . HIS A 1 135 ? 6.535 -4.032 -4.078 1.00 98.75 135 HIS A C 1
ATOM 1057 O O . HIS A 1 135 ? 6.717 -5.222 -4.344 1.00 98.75 135 HIS A O 1
ATOM 1063 N N . MET A 1 136 ? 5.720 -3.636 -3.096 1.00 98.44 136 MET A N 1
ATOM 1064 C CA . MET A 1 136 ? 4.983 -4.566 -2.236 1.00 98.44 136 MET A CA 1
ATOM 1065 C C . MET A 1 136 ? 3.890 -5.321 -3.006 1.00 98.44 136 MET A C 1
ATOM 1067 O O . MET A 1 136 ? 3.810 -6.544 -2.926 1.00 98.44 136 MET A O 1
ATOM 1071 N N . ALA A 1 137 ? 3.083 -4.631 -3.814 1.00 98.62 137 ALA A N 1
ATOM 1072 C CA . ALA A 1 137 ? 2.045 -5.267 -4.626 1.00 98.62 137 ALA A CA 1
ATOM 1073 C C . ALA A 1 137 ? 2.638 -6.283 -5.617 1.00 98.62 137 ALA A C 1
ATOM 1075 O O . ALA A 1 137 ? 2.103 -7.384 -5.780 1.00 98.62 137 ALA A O 1
ATOM 1076 N N . ALA A 1 138 ? 3.778 -5.943 -6.227 1.00 98.75 138 ALA A N 1
ATOM 1077 C CA . ALA A 1 138 ? 4.493 -6.808 -7.154 1.00 98.75 138 ALA A CA 1
ATOM 1078 C C . ALA A 1 138 ? 5.085 -8.051 -6.471 1.00 98.75 138 ALA A C 1
ATOM 1080 O O . ALA A 1 138 ? 5.002 -9.144 -7.031 1.00 98.75 138 ALA A O 1
ATOM 1081 N N . SER A 1 139 ? 5.641 -7.911 -5.261 1.00 98.62 139 SER A N 1
ATOM 1082 C CA . SER A 1 139 ? 6.210 -9.033 -4.498 1.00 98.62 139 SER A CA 1
ATOM 1083 C C . SER A 1 139 ? 5.143 -9.996 -3.967 1.00 98.62 139 SER A C 1
ATOM 1085 O O . SER A 1 139 ? 5.366 -11.210 -3.924 1.00 98.62 139 SER A O 1
ATOM 1087 N N . VAL A 1 140 ? 3.960 -9.482 -3.620 1.00 98.31 140 VAL A N 1
ATOM 1088 C CA . VAL A 1 140 ? 2.774 -10.286 -3.279 1.00 98.31 140 VAL A CA 1
ATOM 1089 C C . VAL A 1 140 ? 2.179 -10.939 -4.530 1.00 98.31 140 VAL A C 1
ATOM 1091 O O . VAL A 1 140 ? 1.718 -12.079 -4.480 1.00 98.31 140 VAL A O 1
ATOM 1094 N N . GLY A 1 141 ? 2.266 -10.261 -5.676 1.00 98.56 141 GLY A N 1
ATOM 1095 C CA . GLY A 1 141 ? 1.774 -10.736 -6.967 1.00 98.56 141 GLY A CA 1
ATOM 1096 C C . GLY A 1 141 ? 0.341 -10.318 -7.287 1.00 98.56 141 GLY A C 1
ATOM 1097 O O . GLY A 1 141 ? -0.302 -10.948 -8.128 1.00 98.56 141 GLY A O 1
ATOM 1098 N N . SER A 1 142 ? -0.157 -9.269 -6.632 1.00 98.56 142 SER A N 1
ATOM 1099 C CA . SER A 1 142 ? -1.502 -8.744 -6.855 1.00 98.56 142 SER A CA 1
ATOM 1100 C C . SER A 1 14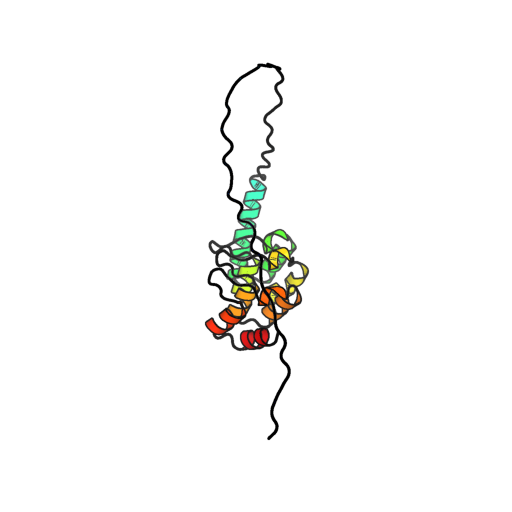2 ? -1.533 -7.831 -8.078 1.00 98.56 142 SER A C 1
ATOM 1102 O O . SER A 1 142 ? -1.107 -6.676 -8.025 1.00 98.56 142 SER A O 1
ATOM 1104 N N . VAL A 1 143 ? -2.079 -8.339 -9.184 1.00 98.50 143 VAL A N 1
ATOM 1105 C CA . VAL A 1 143 ? -2.313 -7.541 -10.401 1.00 98.50 143 VAL A CA 1
ATOM 1106 C C . VAL A 1 143 ? -3.278 -6.394 -10.116 1.00 98.50 143 VAL A C 1
ATOM 1108 O O . VAL A 1 143 ? -3.055 -5.282 -10.581 1.00 98.50 143 VAL A O 1
ATOM 1111 N N . LYS A 1 144 ? -4.310 -6.642 -9.303 1.00 98.31 144 LYS A N 1
ATOM 1112 C CA . LYS A 1 144 ? -5.324 -5.646 -8.953 1.00 98.31 144 LYS A CA 1
ATOM 1113 C C . LYS A 1 144 ? -4.707 -4.451 -8.223 1.00 98.31 144 LYS A C 1
ATOM 1115 O O . LYS A 1 144 ? -4.902 -3.318 -8.647 1.00 98.31 144 LYS A O 1
ATOM 1120 N N . MET A 1 145 ? -3.880 -4.690 -7.202 1.00 98.31 145 MET A N 1
ATOM 1121 C CA . MET A 1 145 ? -3.179 -3.603 -6.508 1.00 98.31 145 MET A CA 1
ATOM 1122 C C . MET A 1 145 ? -2.140 -2.919 -7.405 1.00 98.31 145 MET A C 1
ATOM 1124 O O . MET A 1 145 ? -2.044 -1.693 -7.386 1.00 98.31 145 MET A O 1
ATOM 1128 N N . CYS A 1 146 ? -1.407 -3.674 -8.237 1.00 98.25 146 CYS A N 1
ATOM 1129 C CA . CYS A 1 146 ? -0.493 -3.077 -9.217 1.00 98.25 146 CYS A CA 1
ATOM 1130 C C . CYS A 1 146 ? -1.237 -2.114 -10.150 1.00 98.25 146 CYS A C 1
ATOM 1132 O O . CYS A 1 146 ? -0.782 -0.991 -10.364 1.00 98.25 146 CYS A O 1
ATOM 1134 N N . GLN A 1 147 ? -2.399 -2.518 -10.662 1.00 97.62 147 GLN A N 1
ATOM 1135 C CA . GLN A 1 147 ? -3.245 -1.684 -11.507 1.00 97.62 147 GLN A CA 1
ATOM 1136 C C . GLN A 1 147 ? -3.760 -0.453 -10.761 1.00 97.62 147 GLN A C 1
ATOM 1138 O O . GLN A 1 147 ? -3.671 0.657 -11.286 1.00 97.62 147 GLN A O 1
ATOM 1143 N N . SER A 1 148 ? -4.261 -0.617 -9.537 1.00 96.12 148 SER A N 1
ATOM 1144 C CA . SER A 1 148 ? -4.797 0.495 -8.750 1.00 96.12 148 SER A CA 1
ATOM 1145 C C . SER A 1 148 ? -3.732 1.557 -8.467 1.00 96.12 148 SER A C 1
ATOM 1147 O O . SER A 1 148 ? -3.984 2.740 -8.699 1.00 96.12 148 SER A O 1
ATOM 1149 N N . PHE A 1 149 ? -2.518 1.162 -8.073 1.00 97.06 149 PHE A N 1
ATOM 1150 C CA . PHE A 1 149 ? -1.437 2.116 -7.802 1.00 97.06 149 PHE A CA 1
ATOM 1151 C C . PHE A 1 149 ? -0.866 2.756 -9.068 1.00 97.06 149 PHE A C 1
ATOM 1153 O O . PHE A 1 149 ? -0.674 3.967 -9.085 1.00 97.06 149 PHE A O 1
ATOM 1160 N N . THR A 1 150 ? -0.658 1.996 -10.146 1.00 96.50 150 THR A N 1
ATOM 1161 C CA . THR A 1 150 ? -0.153 2.553 -11.419 1.00 96.50 150 THR A CA 1
ATOM 1162 C C . THR A 1 150 ? -1.165 3.465 -12.108 1.00 96.50 150 THR A C 1
ATOM 1164 O O . THR A 1 150 ? -0.767 4.426 -12.755 1.00 96.50 150 THR A O 1
ATOM 1167 N N . THR A 1 151 ? -2.467 3.237 -11.912 1.00 94.88 151 THR A N 1
ATOM 1168 C CA . THR A 1 151 ? -3.519 4.142 -12.405 1.00 94.88 151 THR A CA 1
ATOM 1169 C C . THR A 1 151 ? -3.487 5.494 -11.692 1.00 94.88 151 THR A C 1
ATOM 1171 O O . THR A 1 151 ? -3.757 6.518 -12.314 1.00 94.88 151 THR A O 1
ATOM 1174 N N . ILE A 1 152 ? -3.196 5.512 -10.386 1.00 93.19 152 ILE A N 1
ATOM 1175 C CA . ILE A 1 152 ? -3.160 6.756 -9.602 1.00 93.19 152 ILE A CA 1
ATOM 1176 C C . ILE A 1 152 ? -1.814 7.462 -9.782 1.00 93.19 152 ILE A C 1
ATOM 1178 O O . ILE A 1 152 ? -1.779 8.679 -9.953 1.00 93.19 152 ILE A O 1
ATOM 1182 N N . TYR A 1 153 ? -0.714 6.704 -9.763 1.00 95.50 153 TYR A N 1
ATOM 1183 C CA . TYR A 1 153 ? 0.632 7.247 -9.859 1.00 95.50 153 TYR A CA 1
ATOM 1184 C C . TYR A 1 153 ? 1.555 6.380 -10.739 1.00 95.50 153 TYR A C 1
ATOM 1186 O O . TYR A 1 153 ? 2.315 5.546 -10.236 1.00 95.50 153 TYR A O 1
ATOM 1194 N N . PRO A 1 154 ? 1.529 6.585 -12.073 1.00 95.50 154 PRO A N 1
ATOM 1195 C CA . PRO A 1 154 ? 2.2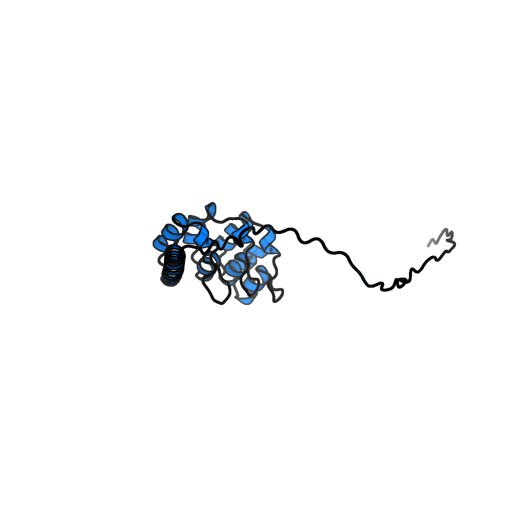86 5.772 -13.033 1.00 95.50 154 PRO A CA 1
ATOM 1196 C C . PRO A 1 154 ? 3.805 5.768 -12.813 1.00 95.50 154 PRO A C 1
ATOM 1198 O O . PRO A 1 154 ? 4.483 4.798 -13.144 1.00 95.50 154 PRO A O 1
ATOM 1201 N N . GLN A 1 155 ? 4.357 6.830 -12.217 1.00 94.38 155 GLN A N 1
ATOM 1202 C CA . GLN A 1 155 ? 5.804 6.983 -12.028 1.00 94.38 155 GLN A CA 1
ATOM 1203 C C . GLN A 1 155 ? 6.415 5.931 -11.088 1.00 94.38 155 GLN A C 1
ATOM 1205 O O . GLN A 1 155 ? 7.624 5.695 -11.139 1.00 94.38 155 GLN A O 1
ATOM 1210 N N . LEU A 1 156 ? 5.588 5.243 -10.289 1.00 95.62 156 LEU A N 1
ATOM 1211 C CA . LEU A 1 156 ? 6.027 4.173 -9.390 1.00 95.62 156 LEU A CA 1
ATOM 1212 C C . LEU A 1 156 ? 6.681 2.991 -10.120 1.00 95.62 156 LEU A C 1
ATOM 1214 O O . LEU A 1 156 ? 7.480 2.277 -9.515 1.00 95.62 156 LEU A O 1
ATOM 1218 N N . ILE A 1 157 ? 6.369 2.782 -11.406 1.00 96.81 157 ILE A N 1
ATOM 1219 C CA . ILE A 1 157 ? 6.878 1.657 -12.213 1.00 96.81 157 ILE A CA 1
ATOM 1220 C C . ILE A 1 157 ? 8.412 1.663 -12.275 1.00 96.81 157 ILE A C 1
ATOM 1222 O O . ILE A 1 157 ? 9.045 0.609 -12.217 1.00 96.81 157 ILE A O 1
ATOM 1226 N N . ASN A 1 158 ? 9.009 2.856 -12.339 1.00 95.25 158 ASN A N 1
ATOM 1227 C CA . ASN A 1 158 ? 10.453 3.045 -12.477 1.00 95.25 158 ASN A CA 1
ATOM 1228 C C . ASN A 1 158 ? 11.171 3.279 -11.142 1.00 95.25 158 ASN A C 1
ATOM 1230 O O . ASN A 1 158 ? 12.384 3.503 -11.130 1.00 95.25 158 ASN A O 1
ATOM 1234 N N . SER A 1 159 ? 10.446 3.252 -10.019 1.00 97.50 159 SER A N 1
ATOM 1235 C CA . SER A 1 159 ? 11.053 3.426 -8.704 1.00 97.50 159 SER A CA 1
ATOM 1236 C C . SER A 1 159 ? 12.075 2.328 -8.429 1.00 97.50 159 SER A C 1
ATOM 1238 O O . SER A 1 159 ? 11.888 1.173 -8.810 1.00 97.50 159 SER A O 1
ATOM 1240 N N . ARG A 1 160 ? 13.154 2.701 -7.741 1.00 98.19 160 ARG A N 1
ATOM 1241 C CA . ARG A 1 160 ? 14.191 1.778 -7.289 1.00 98.19 160 ARG A CA 1
ATOM 1242 C C . ARG A 1 160 ? 14.292 1.842 -5.780 1.00 98.19 160 ARG A C 1
ATOM 1244 O O . ARG A 1 160 ? 14.389 2.935 -5.223 1.00 98.19 160 ARG A O 1
ATOM 1251 N N . ASN A 1 161 ? 14.281 0.683 -5.140 1.00 98.56 161 ASN A N 1
ATOM 1252 C CA . ASN A 1 161 ? 14.540 0.587 -3.712 1.00 98.56 161 ASN A CA 1
ATOM 1253 C C . ASN A 1 161 ? 16.044 0.782 -3.407 1.00 98.56 161 ASN A C 1
ATOM 1255 O O . ASN A 1 161 ? 16.849 1.046 -4.305 1.00 98.56 161 ASN A O 1
ATOM 1259 N N . LYS A 1 162 ? 16.448 0.661 -2.136 1.00 98.56 162 LYS A N 1
ATOM 1260 C CA . LYS A 1 162 ? 17.850 0.874 -1.719 1.00 98.56 162 LYS A CA 1
ATOM 1261 C C . LYS A 1 162 ? 18.834 -0.149 -2.293 1.00 98.56 162 LYS A C 1
ATOM 1263 O O . LYS A 1 162 ? 20.018 0.155 -2.391 1.00 98.56 162 LYS A O 1
ATOM 1268 N N . ASP A 1 163 ? 18.336 -1.310 -2.703 1.00 98.12 163 ASP A N 1
ATOM 1269 C CA . ASP A 1 163 ? 19.105 -2.364 -3.365 1.00 98.12 163 ASP A CA 1
ATOM 1270 C C . ASP A 1 163 ? 19.130 -2.169 -4.901 1.00 98.12 163 ASP A C 1
ATOM 1272 O O . ASP A 1 163 ? 19.718 -2.959 -5.638 1.00 98.12 163 ASP A O 1
ATOM 1276 N N . GLY A 1 164 ? 18.503 -1.100 -5.411 1.00 98.31 164 GLY A N 1
ATOM 1277 C CA . GLY A 1 164 ? 18.385 -0.805 -6.838 1.00 98.31 164 GLY A CA 1
ATOM 1278 C C . GLY A 1 164 ? 17.313 -1.627 -7.560 1.00 98.31 164 GLY A C 1
ATOM 1279 O O . GLY A 1 164 ? 17.199 -1.522 -8.786 1.00 98.31 164 GLY A O 1
ATOM 1280 N N . GLU A 1 165 ? 16.532 -2.425 -6.833 1.00 98.62 165 GLU A N 1
ATOM 1281 C CA . GLU A 1 165 ? 15.487 -3.298 -7.367 1.00 98.62 165 GLU A CA 1
ATOM 1282 C C . GLU A 1 165 ? 14.251 -2.476 -7.740 1.00 98.62 165 GLU A C 1
ATOM 1284 O O . GLU A 1 165 ? 13.899 -1.531 -7.039 1.00 98.62 165 GLU A O 1
ATOM 1289 N N . THR A 1 166 ? 13.588 -2.841 -8.837 1.00 98.44 166 THR A N 1
ATOM 1290 C CA . THR A 1 166 ? 12.320 -2.236 -9.275 1.00 98.44 166 THR A CA 1
ATOM 1291 C C . THR A 1 166 ? 11.127 -3.105 -8.864 1.00 98.44 166 THR A C 1
ATOM 1293 O O . THR A 1 166 ? 11.307 -4.294 -8.569 1.00 98.44 166 THR A O 1
ATOM 1296 N N . PRO A 1 167 ? 9.878 -2.599 -8.920 1.00 98.50 167 PRO A N 1
ATOM 1297 C CA . PRO A 1 167 ? 8.699 -3.441 -8.721 1.00 98.50 167 PRO A CA 1
ATOM 1298 C C . PRO A 1 167 ? 8.653 -4.637 -9.679 1.00 98.50 167 PRO A C 1
ATOM 1300 O O . PRO A 1 167 ? 8.386 -5.764 -9.259 1.00 98.50 167 PRO A O 1
ATOM 1303 N N . LEU A 1 168 ? 9.003 -4.420 -10.955 1.00 98.44 168 LEU A N 1
ATOM 1304 C CA . LEU A 1 168 ? 9.107 -5.494 -11.945 1.00 98.44 168 LEU A CA 1
ATOM 1305 C C . LEU A 1 168 ? 10.121 -6.560 -11.504 1.00 98.44 168 LEU A C 1
ATOM 1307 O O . LEU A 1 168 ? 9.814 -7.750 -11.567 1.00 98.44 168 LEU A O 1
ATOM 1311 N N . PHE A 1 169 ? 11.291 -6.159 -10.994 1.00 98.62 169 PHE A N 1
ATOM 1312 C CA . PHE A 1 169 ? 12.289 -7.098 -10.477 1.00 98.62 169 PHE A CA 1
ATOM 1313 C C . PHE A 1 169 ? 11.734 -7.946 -9.327 1.00 98.62 169 PHE A C 1
ATOM 1315 O O . PHE A 1 169 ? 11.882 -9.168 -9.345 1.00 98.62 169 PHE A O 1
ATOM 1322 N N . LEU A 1 170 ? 11.036 -7.334 -8.364 1.00 98.69 170 LEU A N 1
ATOM 1323 C CA . LEU A 1 170 ? 10.455 -8.078 -7.244 1.00 98.69 170 LEU A CA 1
ATOM 1324 C C . LEU A 1 170 ? 9.394 -9.087 -7.698 1.00 98.69 170 LEU A C 1
ATOM 1326 O O . LEU A 1 170 ? 9.333 -10.189 -7.155 1.00 98.69 170 LEU A O 1
ATOM 1330 N N . SER A 1 171 ? 8.601 -8.772 -8.726 1.00 98.69 171 SER A N 1
ATOM 1331 C CA . SER A 1 171 ? 7.661 -9.754 -9.284 1.00 98.69 171 SER A CA 1
ATOM 1332 C C . SER A 1 171 ? 8.378 -11.008 -9.805 1.00 98.69 171 SER A C 1
ATOM 1334 O O . SER A 1 171 ? 7.900 -12.121 -9.593 1.00 98.69 171 SER A O 1
ATOM 1336 N N . VAL A 1 172 ? 9.563 -10.858 -10.408 1.00 98.56 172 VAL A N 1
ATOM 1337 C CA . VAL A 1 172 ? 10.389 -11.984 -10.873 1.00 98.56 172 VAL A CA 1
ATOM 1338 C C . VAL A 1 172 ? 11.019 -12.719 -9.694 1.00 98.56 172 VAL A C 1
ATOM 1340 O O . VAL A 1 172 ? 10.908 -13.943 -9.622 1.00 98.56 172 VAL A O 1
ATOM 1343 N N . LEU A 1 173 ? 11.622 -11.983 -8.752 1.00 98.56 173 LEU A N 1
ATOM 1344 C CA . LEU A 1 173 ? 12.292 -12.536 -7.569 1.00 98.56 173 LEU A CA 1
ATOM 1345 C C . LEU A 1 173 ? 11.373 -13.476 -6.776 1.00 98.56 173 LEU A C 1
ATOM 1347 O O . LEU A 1 173 ? 11.806 -14.535 -6.329 1.00 98.56 173 LEU A O 1
ATOM 1351 N N . TYR A 1 174 ? 10.096 -13.111 -6.642 1.00 98.19 174 TYR A N 1
ATOM 1352 C CA . TYR A 1 174 ? 9.094 -13.894 -5.917 1.00 98.19 174 TYR A CA 1
ATOM 1353 C C . TYR A 1 174 ? 8.229 -14.798 -6.817 1.00 98.19 174 TYR A C 1
ATOM 1355 O O . TYR A 1 174 ? 7.244 -15.371 -6.348 1.00 98.19 174 TYR A O 1
ATOM 1363 N N . GLY A 1 175 ? 8.557 -14.941 -8.107 1.00 98.31 175 GLY A N 1
ATOM 1364 C CA . GLY A 1 175 ? 7.847 -15.834 -9.032 1.00 98.31 175 GLY A CA 1
ATOM 1365 C C . GLY A 1 175 ? 6.400 -15.421 -9.339 1.00 98.31 175 GLY A C 1
ATOM 1366 O O . GLY A 1 175 ? 5.558 -16.257 -9.675 1.00 98.31 175 GLY A O 1
ATOM 1367 N N . ARG A 1 176 ? 6.075 -14.132 -9.224 1.00 98.62 176 ARG A N 1
ATOM 1368 C CA . ARG A 1 176 ? 4.736 -13.559 -9.421 1.00 98.62 176 ARG A CA 1
ATOM 1369 C C . ARG A 1 176 ? 4.449 -13.298 -10.897 1.00 98.62 176 ARG A C 1
ATOM 1371 O O . ARG A 1 176 ? 4.326 -12.157 -11.334 1.00 98.62 176 ARG A O 1
ATOM 1378 N N . LYS A 1 177 ? 4.301 -14.378 -11.670 1.00 98.50 177 LYS A N 1
ATOM 1379 C CA . LYS A 1 177 ? 4.138 -14.341 -13.137 1.00 98.50 177 LYS A CA 1
ATOM 1380 C C . LYS A 1 177 ? 3.092 -13.333 -13.631 1.00 98.50 177 LYS A C 1
ATOM 1382 O O . LYS A 1 177 ? 3.366 -12.599 -14.570 1.00 98.50 177 LYS A O 1
ATOM 1387 N N . ASN A 1 178 ? 1.904 -13.296 -13.029 1.00 98.50 178 ASN A N 1
ATOM 1388 C CA . ASN A 1 178 ? 0.831 -12.420 -13.513 1.00 98.50 178 ASN A CA 1
ATOM 1389 C C . ASN A 1 178 ? 1.132 -10.938 -13.250 1.00 98.50 178 ASN A C 1
ATOM 1391 O O . ASN A 1 178 ? 0.872 -10.109 -14.114 1.00 98.50 178 ASN A O 1
ATOM 1395 N N . ALA A 1 179 ? 1.721 -10.614 -12.094 1.00 98.56 179 ALA A N 1
ATOM 1396 C CA . ALA A 1 179 ? 2.169 -9.255 -11.803 1.00 98.56 179 ALA A CA 1
ATOM 1397 C C . ALA A 1 179 ? 3.327 -8.841 -12.719 1.00 98.56 179 ALA A C 1
ATOM 1399 O O . ALA A 1 179 ? 3.328 -7.718 -13.206 1.00 98.56 179 ALA A O 1
ATOM 1400 N N . PHE A 1 180 ? 4.259 -9.756 -13.010 1.00 98.56 180 PHE A N 1
ATOM 1401 C CA . PHE A 1 180 ? 5.319 -9.521 -13.992 1.00 98.56 180 PHE A CA 1
ATOM 1402 C C . PHE A 1 180 ? 4.747 -9.158 -15.363 1.00 98.56 180 PHE A C 1
ATOM 1404 O O . PHE A 1 180 ? 5.113 -8.125 -15.906 1.00 98.56 180 PHE A O 1
ATOM 1411 N N . LEU A 1 181 ? 3.840 -9.983 -15.901 1.00 98.56 181 LEU A N 1
ATOM 1412 C CA . LEU A 1 181 ? 3.233 -9.737 -17.213 1.00 98.56 181 LEU A CA 1
ATOM 1413 C C . LEU A 1 181 ? 2.499 -8.395 -17.237 1.00 98.56 181 LEU A C 1
ATOM 1415 O O . LEU A 1 181 ? 2.714 -7.603 -18.141 1.00 98.56 181 LEU A O 1
ATOM 1419 N N . PHE A 1 182 ? 1.708 -8.108 -16.201 1.00 98.56 182 PHE A N 1
ATOM 1420 C CA . PHE A 1 182 ? 1.016 -6.829 -16.093 1.00 98.56 182 PHE A CA 1
ATOM 1421 C C . PHE A 1 182 ? 1.985 -5.638 -16.086 1.00 98.56 182 PHE A C 1
ATOM 1423 O O . PHE A 1 182 ? 1.794 -4.702 -16.847 1.00 98.56 182 PHE A O 1
ATOM 1430 N N . LEU A 1 183 ? 3.025 -5.671 -15.245 1.00 97.94 183 LEU A N 1
ATOM 1431 C CA . LEU A 1 183 ? 3.986 -4.570 -15.117 1.00 97.94 183 LEU A CA 1
ATOM 1432 C C . LEU A 1 183 ? 4.906 -4.426 -16.334 1.00 97.94 183 LEU A C 1
ATOM 1434 O O . LEU A 1 183 ? 5.392 -3.332 -16.587 1.00 97.94 183 LEU A O 1
ATOM 1438 N N . HIS A 1 184 ? 5.181 -5.517 -17.047 1.00 97.12 184 HIS A N 1
ATOM 1439 C CA . HIS A 1 184 ? 5.962 -5.511 -18.283 1.00 97.12 184 HIS A CA 1
ATOM 1440 C C . HIS A 1 184 ? 5.216 -4.821 -19.435 1.00 97.12 184 HIS A C 1
ATOM 1442 O O . HIS A 1 184 ? 5.854 -4.253 -20.318 1.00 97.12 184 HIS A O 1
ATOM 1448 N N . ASP A 1 185 ? 3.884 -4.882 -19.429 1.00 96.00 185 ASP A N 1
ATOM 1449 C CA . ASP A 1 185 ? 3.041 -4.370 -20.511 1.00 96.00 185 ASP A CA 1
ATOM 1450 C C . ASP A 1 185 ? 2.668 -2.876 -20.352 1.00 96.00 185 ASP A C 1
ATOM 1452 O O . ASP A 1 185 ? 1.954 -2.340 -21.204 1.00 96.00 185 ASP A O 1
ATOM 1456 N N . LEU A 1 186 ? 3.130 -2.211 -19.282 1.00 93.44 186 LEU A N 1
ATOM 1457 C CA . LEU A 1 186 ? 2.946 -0.773 -19.014 1.00 93.44 186 LEU A CA 1
ATOM 1458 C C . LEU A 1 186 ? 4.105 0.070 -19.561 1.00 93.44 186 LEU A C 1
ATOM 1460 O O . LEU A 1 186 ? 3.811 1.156 -20.111 1.00 93.44 186 LEU A O 1
#

InterPro domains:
  IPR002110 Ankyrin repeat [PF12796] (99-183)
  IPR036770 Ankyrin repeat-containing domain superfamily [G3DSA:1.25.40.20] (49-185)
  IPR036770 Ankyrin repeat-containing domain superfamily [SSF48403] (89-185)